Protein AF-A0A6P7XZT0-F1 (afdb_monomer)

Solvent-accessible surface area (backbone atoms only — not comparable to full-atom values): 12788 Å² total; per-residue (Å²): 122,66,64,63,53,51,53,50,51,52,49,50,62,53,56,67,67,67,73,79,67,84,73,97,60,54,73,67,56,51,51,51,53,49,53,61,72,67,40,82,61,49,43,79,45,71,43,96,72,64,102,44,76,45,78,41,53,32,68,62,51,51,52,51,51,51,57,58,70,63,36,65,90,82,47,80,93,70,98,62,80,58,65,69,74,48,62,85,69,59,83,69,86,86,79,86,86,87,76,60,16,67,90,38,86,42,28,71,56,52,39,47,51,65,68,69,51,58,78,73,36,77,46,81,48,73,52,68,83,46,54,32,79,37,54,38,69,68,26,44,49,47,45,38,76,57,67,49,83,54,65,86,70,56,42,72,26,26,29,40,39,39,54,35,46,36,92,62,81,73,67,88,88,50,67,40,67,52,76,35,67,48,41,81,91,74,30,83,41,100,78,30,32,56,82,81,87,79,71,82,82,78,82,80,133

Nearest PDB structures (foldseek):
  2yop-assembly1_A  TM=9.833E-01  e=1.096E-13  Mus musculus
  5lc2-assembly1_A  TM=9.051E-01  e=3.172E-08  Homo sapiens
  5lc2-assembly2_B  TM=9.235E-01  e=9.390E-08  Homo sapiens
  7ecq-assembly1_A  TM=8.919E-01  e=6.824E-08  Mus musculus
  5lc3-assembly2_B  TM=9.472E-01  e=2.446E-07  Mus musculus

Structure (mmCIF, N/CA/C/O backbone):
data_AF-A0A6P7XZT0-F1
#
_entry.id   AF-A0A6P7XZT0-F1
#
loop_
_atom_site.group_PDB
_atom_site.id
_atom_site.type_symbol
_atom_site.label_atom_id
_atom_site.label_alt_id
_atom_site.label_comp_id
_atom_site.label_asym_id
_atom_site.label_entity_id
_atom_site.label_seq_id
_atom_site.pdbx_PDB_ins_code
_atom_site.Cartn_x
_atom_site.Cartn_y
_atom_site.Cartn_z
_atom_site.occupancy
_atom_site.B_iso_or_equiv
_atom_site.auth_seq_id
_atom_site.auth_comp_id
_atom_site.auth_asym_id
_atom_site.auth_atom_id
_atom_site.pdbx_PDB_model_num
ATOM 1 N N . MET A 1 1 ? -24.679 -1.594 -17.857 1.00 52.19 1 MET A N 1
ATOM 2 C CA . MET A 1 1 ? -24.367 -0.348 -18.605 1.00 52.19 1 MET A CA 1
ATOM 3 C C . MET A 1 1 ? -23.316 0.567 -17.945 1.00 52.19 1 MET A C 1
ATOM 5 O O . MET A 1 1 ? -22.779 1.421 -18.636 1.00 52.19 1 MET A O 1
ATOM 9 N N . ALA A 1 2 ? -22.953 0.402 -16.662 1.00 51.44 2 ALA A N 1
ATOM 10 C CA . ALA A 1 2 ? -21.908 1.221 -16.016 1.00 51.44 2 ALA A CA 1
ATOM 11 C C . ALA A 1 2 ? -20.462 0.805 -16.370 1.00 51.44 2 ALA A C 1
ATOM 13 O O . ALA A 1 2 ? -19.597 1.661 -16.520 1.00 51.44 2 ALA A O 1
ATOM 14 N N . TYR A 1 3 ? -20.213 -0.496 -16.564 1.00 38.69 3 TYR A N 1
ATOM 15 C CA . TYR A 1 3 ? -18.888 -1.024 -16.918 1.00 38.69 3 TYR A CA 1
ATOM 16 C C . TYR A 1 3 ? -18.418 -0.546 -18.295 1.00 38.69 3 TYR A C 1
ATOM 18 O O . TYR A 1 3 ? -17.310 -0.044 -18.428 1.00 38.69 3 TYR A O 1
ATOM 26 N N . GLN A 1 4 ? -19.310 -0.580 -19.288 1.00 57.16 4 GLN A N 1
ATOM 27 C CA . GLN A 1 4 ? -19.042 -0.034 -20.618 1.00 57.16 4 GLN A CA 1
ATOM 28 C C . GLN A 1 4 ? -18.620 1.440 -20.547 1.00 57.16 4 GLN A C 1
ATOM 30 O O . GLN A 1 4 ? -17.679 1.830 -21.220 1.00 57.16 4 GLN A O 1
ATOM 35 N N . ARG A 1 5 ? -19.247 2.255 -19.685 1.00 62.94 5 ARG A N 1
ATOM 36 C CA . ARG A 1 5 ? -18.852 3.661 -19.495 1.00 62.94 5 ARG A CA 1
ATOM 37 C C . ARG A 1 5 ? -17.464 3.824 -18.876 1.00 62.94 5 ARG A C 1
ATOM 39 O O . ARG A 1 5 ? -16.759 4.743 -19.268 1.00 62.94 5 ARG A O 1
ATOM 46 N N . LEU A 1 6 ? -17.082 2.969 -17.927 1.00 58.53 6 LEU A N 1
ATOM 47 C CA . LEU A 1 6 ? -15.751 3.012 -17.309 1.00 58.53 6 LEU A CA 1
ATOM 48 C C . LEU A 1 6 ? -14.666 2.574 -18.294 1.00 58.53 6 LEU A C 1
ATOM 50 O O . LEU A 1 6 ? -13.677 3.277 -18.449 1.00 58.53 6 LEU A O 1
ATOM 54 N N . VAL A 1 7 ? -14.903 1.480 -19.020 1.00 60.91 7 VAL A N 1
ATOM 55 C CA . VAL A 1 7 ? -13.994 0.994 -20.065 1.00 60.91 7 VAL A CA 1
ATOM 56 C C . VAL A 1 7 ? -13.830 2.041 -21.164 1.00 60.91 7 VAL A C 1
ATOM 58 O O . VAL A 1 7 ? -12.710 2.340 -21.552 1.00 60.91 7 VAL A O 1
ATOM 61 N N . LEU A 1 8 ? -14.920 2.671 -21.612 1.00 70.06 8 LEU A N 1
ATOM 62 C CA . LEU A 1 8 ? -14.851 3.753 -22.597 1.00 70.06 8 LEU A CA 1
ATOM 63 C C . LEU A 1 8 ? -14.127 4.998 -22.059 1.00 70.06 8 LEU A C 1
ATOM 65 O O . LEU A 1 8 ? -13.412 5.644 -22.815 1.00 70.06 8 LEU A O 1
ATOM 69 N N . ALA A 1 9 ? -14.269 5.328 -20.772 1.00 72.62 9 ALA A N 1
ATOM 70 C CA . ALA A 1 9 ? -13.550 6.448 -20.160 1.00 72.62 9 ALA A CA 1
ATOM 71 C C . ALA A 1 9 ? -12.042 6.174 -20.019 1.00 72.62 9 ALA A C 1
ATOM 73 O O . ALA A 1 9 ? -11.238 7.086 -20.203 1.00 72.62 9 ALA A O 1
ATOM 74 N N . ASP A 1 10 ? -11.651 4.937 -19.714 1.00 59.06 10 ASP A N 1
ATOM 75 C CA . ASP A 1 10 ? -10.242 4.54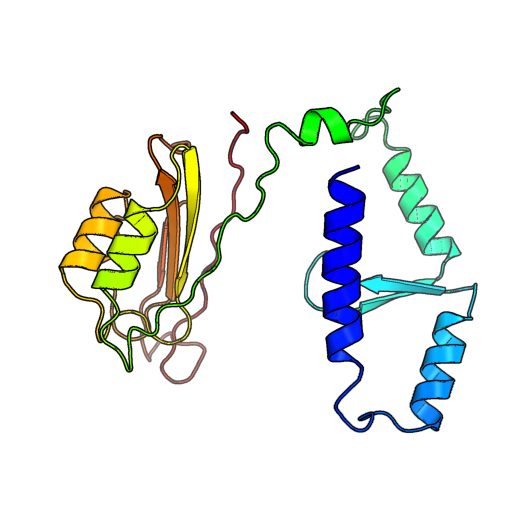3 -19.647 1.00 59.06 10 ASP A CA 1
ATOM 76 C C . ASP A 1 10 ? -9.619 4.420 -21.043 1.00 59.06 10 ASP A C 1
ATOM 78 O O . ASP A 1 10 ? -8.490 4.869 -21.230 1.00 59.06 10 ASP A O 1
ATOM 82 N N . ILE A 1 11 ? -10.365 3.916 -22.037 1.00 64.94 11 ILE A N 1
ATOM 83 C CA . ILE A 1 11 ? -9.964 3.938 -23.455 1.00 64.94 11 ILE A CA 1
ATOM 84 C C . ILE A 1 11 ? -9.748 5.383 -23.912 1.00 64.94 11 ILE A C 1
ATOM 86 O O . ILE A 1 11 ? -8.677 5.688 -24.424 1.00 64.94 11 ILE A O 1
ATOM 90 N N . ALA A 1 12 ? -10.682 6.295 -23.624 1.00 71.38 12 ALA A N 1
ATOM 91 C CA . ALA A 1 12 ? -10.539 7.707 -23.976 1.00 71.38 12 ALA A CA 1
ATOM 92 C C . ALA A 1 12 ? -9.291 8.347 -23.336 1.00 71.38 12 ALA A C 1
ATOM 94 O O . ALA A 1 12 ? -8.564 9.075 -23.999 1.00 71.38 12 ALA A O 1
ATOM 95 N N . LYS A 1 13 ? -8.970 8.023 -22.074 1.00 65.62 13 LYS A N 1
ATOM 96 C CA . LYS A 1 13 ? -7.732 8.479 -21.403 1.00 65.62 13 LYS A CA 1
ATOM 97 C C . LYS A 1 13 ? -6.451 7.842 -21.957 1.00 65.62 13 LYS A C 1
ATOM 99 O O . LYS A 1 13 ? -5.351 8.340 -21.709 1.00 65.62 13 LYS A O 1
ATOM 104 N N . ILE A 1 14 ? -6.546 6.684 -22.605 1.00 54.44 14 ILE A N 1
ATOM 105 C CA . ILE A 1 14 ? -5.421 6.049 -23.302 1.00 54.44 14 ILE A CA 1
ATOM 106 C C . ILE A 1 14 ? -5.227 6.716 -24.667 1.00 54.44 14 ILE A C 1
ATOM 108 O O . ILE A 1 14 ? -4.095 7.040 -25.008 1.00 54.44 14 ILE A O 1
ATOM 112 N N . GLU A 1 15 ? -6.312 6.992 -25.389 1.00 58.28 15 GLU A N 1
ATOM 113 C CA . GLU A 1 15 ? -6.293 7.672 -26.689 1.00 58.28 15 GLU A CA 1
ATOM 114 C C . GLU A 1 15 ? -5.776 9.118 -26.583 1.00 58.28 15 GLU A C 1
ATOM 116 O O . GLU A 1 15 ? -4.951 9.525 -27.398 1.00 58.28 15 GLU A O 1
ATOM 121 N N . ASP A 1 16 ? -6.143 9.851 -25.526 1.00 54.94 16 ASP A N 1
ATOM 122 C CA . ASP A 1 16 ? -5.690 11.233 -25.265 1.00 54.94 16 ASP A CA 1
ATOM 123 C C . ASP A 1 16 ? -4.181 11.320 -24.929 1.00 54.94 16 ASP A C 1
ATOM 125 O O . ASP A 1 16 ? -3.536 12.349 -25.111 1.00 54.94 16 ASP A O 1
ATOM 129 N N . ARG A 1 17 ? -3.567 10.207 -24.488 1.00 52.44 17 ARG A N 1
ATOM 130 C CA . ARG A 1 17 ? -2.106 10.097 -24.288 1.00 52.44 17 ARG A CA 1
ATOM 131 C C . ARG A 1 17 ? -1.336 9.817 -25.581 1.00 52.44 17 ARG A C 1
ATOM 133 O O . ARG A 1 17 ? -0.108 9.869 -25.569 1.00 52.44 17 ARG A O 1
ATOM 140 N N . CYS A 1 18 ? -2.022 9.500 -26.678 1.00 50.28 18 CYS A N 1
ATOM 141 C CA . CYS A 1 18 ? -1.390 9.141 -27.946 1.00 50.28 18 CYS A CA 1
ATOM 142 C C . CYS A 1 18 ? -1.241 10.314 -28.927 1.00 50.28 18 CYS A C 1
ATOM 144 O O . CYS A 1 18 ? -0.611 10.120 -29.967 1.00 50.28 18 CYS A O 1
ATOM 146 N N . THR A 1 19 ? -1.779 11.504 -28.635 1.00 49.03 19 THR A N 1
ATOM 147 C CA . THR A 1 19 ? -1.817 12.604 -29.617 1.00 49.03 19 THR A CA 1
ATOM 148 C C . THR A 1 19 ? -0.768 13.699 -29.461 1.00 49.03 19 THR A C 1
ATOM 150 O O . THR A 1 19 ? -0.608 14.452 -30.412 1.00 49.03 19 THR A O 1
ATOM 153 N N . ASP A 1 20 ? 0.021 13.752 -28.385 1.00 53.59 20 ASP A N 1
ATOM 154 C CA . ASP A 1 20 ? 1.066 14.780 -28.245 1.00 53.59 20 ASP A CA 1
ATOM 155 C C . ASP A 1 20 ? 2.435 14.185 -27.901 1.00 53.59 20 ASP A C 1
ATOM 157 O O . ASP A 1 20 ? 2.818 13.993 -26.749 1.00 53.59 20 ASP A O 1
ATOM 161 N N . GLY A 1 21 ? 3.195 13.896 -28.956 1.00 50.72 21 GLY A N 1
ATOM 162 C CA . GLY A 1 21 ? 4.595 13.496 -28.885 1.00 50.72 21 GLY A CA 1
ATOM 163 C C . GLY A 1 21 ? 4.996 12.751 -30.149 1.00 50.72 21 GLY A C 1
ATOM 164 O O . GLY A 1 21 ? 4.410 11.720 -30.476 1.00 50.72 21 GLY A O 1
ATOM 165 N N . GLY A 1 22 ? 5.987 13.264 -30.885 1.00 60.03 22 GLY A N 1
ATOM 166 C CA . GLY A 1 22 ? 6.551 12.557 -32.036 1.00 60.03 22 GLY A CA 1
ATOM 167 C C . GLY A 1 22 ? 6.858 11.104 -31.663 1.00 60.03 22 GLY A C 1
ATOM 168 O O . GLY A 1 22 ? 7.498 10.842 -30.647 1.00 60.03 22 GLY A O 1
ATOM 169 N N . SER A 1 23 ? 6.339 10.156 -32.447 1.00 59.78 23 SER A N 1
ATOM 170 C CA . SER A 1 23 ? 6.484 8.726 -32.169 1.00 59.78 23 SER A CA 1
ATOM 171 C C . SER A 1 23 ? 7.965 8.379 -32.003 1.00 59.78 23 SER A C 1
ATOM 173 O O . SER A 1 23 ? 8.742 8.537 -32.940 1.00 59.78 23 SER A O 1
ATOM 175 N N . ASN A 1 24 ? 8.355 7.866 -30.833 1.00 66.56 24 ASN A N 1
ATOM 176 C CA . ASN A 1 24 ? 9.729 7.424 -30.551 1.00 66.56 24 ASN A CA 1
ATOM 177 C C . ASN A 1 24 ? 10.081 6.090 -31.255 1.00 66.56 24 ASN A C 1
ATOM 179 O O . ASN A 1 24 ? 10.929 5.328 -30.801 1.00 66.56 24 ASN A O 1
ATOM 183 N N . ILE A 1 25 ? 9.354 5.756 -32.326 1.00 75.50 25 ILE A N 1
ATOM 184 C CA . ILE A 1 25 ? 9.416 4.483 -33.037 1.00 75.50 25 ILE A CA 1
ATOM 185 C C . ILE A 1 25 ? 9.580 4.791 -34.523 1.00 75.50 25 ILE A C 1
ATOM 187 O O . ILE A 1 25 ? 8.743 5.456 -35.136 1.00 75.50 25 ILE A O 1
ATOM 191 N N . SER A 1 26 ? 10.663 4.285 -35.107 1.00 84.62 26 SER A N 1
ATOM 192 C CA . SER A 1 26 ? 10.933 4.405 -36.540 1.00 84.62 26 SER A CA 1
ATOM 193 C C . SER A 1 26 ? 9.863 3.708 -37.389 1.00 84.62 26 SER A C 1
ATOM 195 O O . SER A 1 26 ? 9.176 2.784 -36.947 1.00 84.62 26 SER A O 1
ATOM 197 N N . ASN A 1 27 ? 9.768 4.091 -38.663 1.00 83.44 27 ASN A N 1
ATOM 198 C CA . ASN A 1 27 ? 8.842 3.463 -39.612 1.00 83.44 27 ASN A CA 1
ATOM 199 C C . ASN A 1 27 ? 9.067 1.945 -39.750 1.00 83.44 27 ASN A C 1
ATOM 201 O O . ASN A 1 27 ? 8.100 1.195 -39.855 1.00 83.44 27 ASN A O 1
ATOM 205 N N . ILE A 1 28 ? 10.323 1.487 -39.688 1.00 84.94 28 ILE A N 1
ATOM 206 C CA . ILE A 1 28 ? 10.677 0.060 -39.763 1.00 84.94 28 ILE A CA 1
ATOM 207 C C . ILE A 1 28 ? 10.156 -0.687 -38.534 1.00 84.94 28 ILE A C 1
ATOM 209 O O . ILE A 1 28 ? 9.537 -1.739 -38.659 1.00 84.94 28 ILE A O 1
ATOM 213 N N . GLN A 1 29 ? 10.358 -0.129 -37.339 1.00 82.19 29 GLN A N 1
ATOM 214 C CA . GLN A 1 29 ? 9.847 -0.732 -36.108 1.00 82.19 29 GLN A CA 1
ATOM 215 C C . GLN A 1 29 ? 8.316 -0.771 -36.103 1.00 82.19 29 GLN A C 1
ATOM 217 O O . GLN A 1 29 ? 7.739 -1.778 -35.708 1.00 82.19 29 GLN A O 1
ATOM 222 N N . ARG A 1 30 ? 7.649 0.278 -36.600 1.00 84.75 30 ARG A N 1
ATOM 223 C CA . ARG A 1 30 ? 6.186 0.301 -36.737 1.00 84.75 30 ARG A CA 1
ATOM 224 C C . ARG A 1 30 ? 5.686 -0.802 -37.670 1.00 84.75 30 ARG A C 1
ATOM 226 O O . ARG A 1 30 ? 4.726 -1.487 -37.336 1.00 84.75 30 ARG A O 1
ATOM 233 N N . GLN A 1 31 ? 6.352 -1.004 -38.806 1.00 88.81 31 GLN A N 1
ATOM 234 C CA . GLN A 1 31 ? 6.040 -2.105 -39.717 1.00 88.81 31 GLN A CA 1
ATOM 235 C C . GLN A 1 31 ? 6.280 -3.473 -39.070 1.00 88.81 31 GLN A C 1
ATOM 237 O O . GLN A 1 31 ? 5.441 -4.355 -39.209 1.00 88.81 31 GLN A O 1
ATOM 242 N N . GLY A 1 32 ? 7.374 -3.641 -38.322 1.00 89.50 32 GLY A N 1
ATOM 243 C CA . GLY A 1 32 ? 7.648 -4.875 -37.582 1.00 89.50 32 GLY A CA 1
ATOM 244 C C . GLY A 1 32 ? 6.583 -5.180 -36.525 1.00 89.50 32 GLY A C 1
ATOM 245 O O . GLY A 1 32 ? 6.112 -6.308 -36.436 1.00 89.50 32 GLY A O 1
ATOM 246 N N . ILE A 1 33 ? 6.140 -4.167 -35.772 1.00 89.12 33 ILE A N 1
ATOM 247 C CA . ILE A 1 33 ? 5.043 -4.304 -34.802 1.00 89.12 33 ILE A CA 1
ATOM 248 C C . ILE A 1 33 ? 3.747 -4.708 -35.508 1.00 89.12 33 ILE A C 1
ATOM 250 O O . ILE A 1 33 ? 3.062 -5.609 -35.034 1.00 89.12 33 ILE A O 1
ATOM 254 N N . GLN A 1 34 ? 3.432 -4.088 -36.648 1.00 88.19 34 GLN A N 1
ATOM 255 C CA . GLN A 1 34 ? 2.240 -4.434 -37.421 1.00 88.19 34 GLN A CA 1
ATOM 256 C C . GLN A 1 34 ? 2.291 -5.886 -37.917 1.00 88.19 34 GLN A C 1
ATOM 258 O O . GLN A 1 34 ? 1.333 -6.626 -37.739 1.00 88.19 34 GLN A O 1
ATOM 263 N N . GLN A 1 35 ? 3.432 -6.330 -38.451 1.00 92.44 35 GLN A N 1
ATOM 264 C CA . GLN A 1 35 ? 3.612 -7.717 -38.895 1.00 92.44 35 GLN A CA 1
ATOM 265 C C . GLN A 1 35 ? 3.446 -8.724 -37.752 1.00 92.44 35 GLN A C 1
ATOM 267 O O . GLN A 1 35 ? 2.828 -9.766 -37.945 1.00 92.44 35 GLN A O 1
ATOM 272 N N . LEU A 1 36 ? 3.967 -8.411 -36.562 1.00 92.12 36 LEU A N 1
ATOM 273 C CA . LEU A 1 36 ? 3.783 -9.244 -35.372 1.00 92.12 36 LEU A CA 1
ATOM 274 C C . LEU A 1 36 ? 2.323 -9.267 -34.902 1.00 92.12 36 LEU A C 1
ATOM 276 O O . LEU A 1 36 ? 1.843 -10.311 -34.474 1.00 92.12 36 LEU A O 1
ATOM 280 N N . ALA A 1 37 ? 1.620 -8.136 -34.984 1.00 88.25 37 ALA A N 1
ATOM 281 C CA . ALA A 1 37 ? 0.203 -8.053 -34.638 1.00 88.25 37 ALA A CA 1
ATOM 282 C C . ALA A 1 37 ? -0.683 -8.848 -35.613 1.00 88.25 37 ALA A C 1
ATOM 284 O O . ALA A 1 37 ? -1.684 -9.432 -35.197 1.00 88.25 37 ALA A O 1
ATOM 285 N N . ASP A 1 38 ? -0.296 -8.900 -36.889 1.00 92.38 38 ASP A N 1
ATOM 286 C CA . ASP A 1 38 ? -1.040 -9.596 -37.940 1.00 92.38 38 ASP A CA 1
ATOM 287 C C . ASP A 1 38 ? -0.724 -11.108 -38.012 1.00 92.38 38 ASP A C 1
ATOM 289 O O . ASP A 1 38 ? -1.501 -11.869 -38.601 1.00 92.38 38 ASP A O 1
ATOM 293 N N . ASP A 1 39 ? 0.378 -11.577 -37.404 1.00 95.69 39 ASP A N 1
ATOM 294 C CA . ASP A 1 39 ? 0.778 -12.991 -37.425 1.00 95.69 39 ASP A CA 1
ATOM 295 C C . ASP A 1 39 ? -0.174 -13.869 -36.590 1.00 95.69 39 ASP A C 1
ATOM 297 O O . ASP A 1 39 ? -0.179 -13.885 -35.358 1.00 95.69 39 ASP A O 1
ATOM 301 N N . GLN A 1 40 ? -0.974 -14.673 -37.295 1.00 93.44 40 GLN A N 1
ATOM 302 C CA . GLN A 1 40 ? -1.968 -15.569 -36.704 1.00 93.44 40 GLN A CA 1
ATOM 303 C C . GLN A 1 40 ? -1.375 -16.805 -36.011 1.00 93.44 40 GLN A C 1
ATOM 305 O O . GLN A 1 40 ? -2.125 -17.569 -35.410 1.00 93.44 40 GLN A O 1
ATOM 310 N N . ARG A 1 41 ? -0.061 -17.039 -36.084 1.00 95.62 41 ARG A N 1
ATOM 311 C CA . ARG A 1 41 ? 0.596 -18.189 -35.436 1.00 95.62 41 ARG A CA 1
ATOM 312 C C . ARG A 1 41 ? 1.054 -17.882 -34.023 1.00 95.62 41 ARG A C 1
ATOM 314 O O . ARG A 1 41 ? 1.406 -18.800 -33.291 1.00 95.62 41 ARG A O 1
ATOM 321 N N . ILE A 1 42 ? 1.061 -16.609 -33.638 1.00 95.06 42 ILE A N 1
ATOM 322 C CA . ILE A 1 42 ? 1.509 -16.182 -32.319 1.00 95.06 42 ILE A CA 1
ATOM 323 C C . ILE A 1 42 ? 0.375 -15.545 -31.517 1.00 95.06 42 ILE A C 1
ATOM 325 O O . ILE A 1 42 ? -0.660 -15.118 -32.042 1.00 95.06 42 ILE A O 1
ATOM 329 N N . ILE A 1 43 ? 0.576 -15.532 -30.205 1.00 90.44 43 ILE A N 1
ATOM 330 C CA . ILE A 1 43 ? -0.198 -14.788 -29.220 1.00 90.44 43 ILE A CA 1
ATOM 331 C C . ILE A 1 43 ? 0.783 -13.886 -28.480 1.00 90.44 43 ILE A C 1
ATOM 333 O O . ILE A 1 43 ? 1.794 -14.356 -27.957 1.00 90.44 43 ILE A O 1
ATOM 337 N N . ILE A 1 44 ? 0.480 -12.590 -28.450 1.00 90.12 44 ILE A N 1
ATOM 338 C CA . ILE A 1 44 ? 1.246 -11.581 -27.721 1.00 90.12 44 ILE A CA 1
ATOM 339 C C . ILE A 1 44 ? 0.353 -11.075 -26.596 1.00 90.12 44 ILE A C 1
ATOM 341 O O . ILE A 1 44 ? -0.685 -10.467 -26.853 1.00 90.12 44 ILE A O 1
ATOM 345 N N . GLN A 1 45 ? 0.728 -11.362 -25.354 1.00 86.56 45 GLN A N 1
ATOM 346 C CA . GLN A 1 45 ? -0.035 -10.971 -24.170 1.00 86.56 45 GLN A CA 1
ATOM 347 C C . GLN A 1 45 ? 0.893 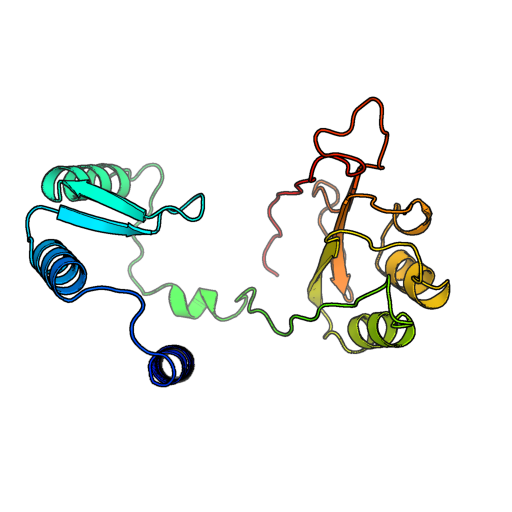-10.421 -23.097 1.00 86.56 45 GLN A C 1
ATOM 349 O O . GLN A 1 45 ? 2.079 -10.754 -23.037 1.00 86.56 45 GLN A O 1
ATOM 354 N N . ARG A 1 46 ? 0.347 -9.576 -22.222 1.00 84.81 46 ARG A N 1
ATOM 355 C CA . ARG A 1 46 ? 1.057 -9.213 -20.993 1.00 84.81 46 ARG A CA 1
ATOM 356 C C . ARG A 1 46 ? 1.153 -10.443 -20.094 1.00 84.81 46 ARG A C 1
ATOM 358 O O . ARG A 1 46 ? 0.184 -11.190 -19.978 1.00 84.81 46 ARG A O 1
ATOM 365 N N . ALA A 1 47 ? 2.313 -10.640 -19.479 1.00 80.44 47 ALA A N 1
ATOM 366 C CA . ALA A 1 47 ? 2.478 -11.650 -18.447 1.00 80.44 47 ALA A CA 1
ATOM 367 C C . ALA A 1 47 ? 1.559 -11.334 -17.256 1.00 80.44 47 ALA A C 1
ATOM 369 O O . ALA A 1 47 ? 1.306 -10.169 -16.943 1.00 80.44 47 ALA A O 1
ATOM 370 N N . ASP A 1 48 ? 1.069 -12.377 -16.590 1.00 69.19 48 ASP A N 1
ATOM 371 C CA . ASP A 1 48 ? 0.291 -12.266 -15.353 1.00 69.19 48 ASP A CA 1
ATOM 372 C C . ASP A 1 48 ? 1.161 -11.810 -14.169 1.00 69.19 48 ASP A C 1
ATOM 374 O O . ASP A 1 48 ? 0.666 -11.166 -13.243 1.00 69.19 48 ASP A O 1
ATOM 378 N N . LYS A 1 49 ? 2.465 -12.119 -14.212 1.00 67.75 49 LYS A N 1
ATOM 379 C CA . LYS A 1 49 ? 3.464 -11.735 -13.208 1.00 67.75 49 LYS A CA 1
ATOM 380 C C . LYS A 1 49 ? 4.655 -11.032 -13.858 1.00 67.75 49 LYS A C 1
ATOM 382 O O . LYS A 1 49 ? 5.290 -11.568 -14.762 1.00 67.75 49 LYS A O 1
ATOM 387 N N . GLY A 1 50 ? 4.985 -9.852 -13.332 1.00 54.44 50 GLY A N 1
ATOM 388 C CA . GLY A 1 50 ? 6.054 -8.992 -13.841 1.00 54.44 50 GLY A CA 1
ATOM 389 C C . GLY A 1 50 ? 5.611 -8.159 -15.045 1.00 54.44 50 GLY A C 1
ATOM 390 O O . GLY A 1 50 ? 4.750 -8.565 -15.819 1.00 54.44 50 GLY A O 1
ATOM 391 N N . GLU A 1 51 ? 6.198 -6.975 -15.216 1.00 70.19 51 GLU A N 1
ATOM 392 C CA . GLU A 1 51 ? 5.892 -6.041 -16.315 1.00 70.19 51 GLU A CA 1
ATOM 393 C C . GLU A 1 51 ? 6.441 -6.517 -17.678 1.00 70.19 51 GLU A C 1
ATOM 395 O O . GLU A 1 51 ? 7.041 -5.764 -18.438 1.00 70.19 51 GLU A O 1
ATOM 400 N N . SER A 1 52 ? 6.283 -7.801 -17.992 1.00 81.62 52 SER A N 1
ATOM 401 C CA . SER A 1 52 ? 6.804 -8.430 -19.204 1.00 81.62 52 SER A CA 1
ATOM 402 C C . SER A 1 52 ? 5.701 -8.677 -20.232 1.00 81.62 52 SER A C 1
ATOM 404 O O . SER A 1 52 ? 4.529 -8.854 -19.902 1.00 81.62 52 SER A O 1
ATOM 406 N N . THR A 1 53 ? 6.088 -8.706 -21.507 1.00 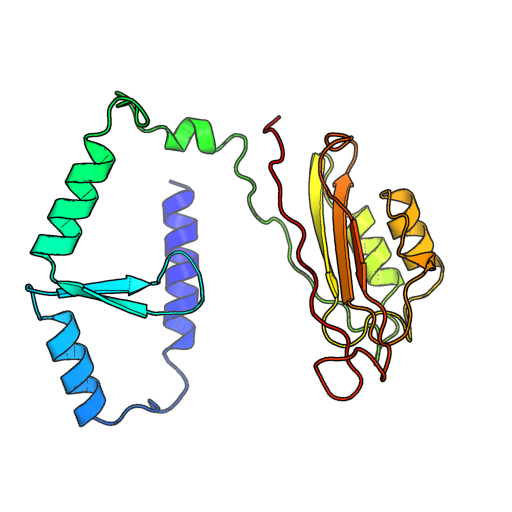85.88 53 THR A N 1
ATOM 407 C CA . THR A 1 53 ? 5.229 -9.146 -22.616 1.00 85.88 53 THR A CA 1
ATOM 408 C C . THR A 1 53 ? 5.720 -10.505 -23.092 1.00 85.88 53 THR A C 1
ATOM 410 O O . THR A 1 53 ? 6.913 -10.674 -23.336 1.00 85.88 53 THR A O 1
ATOM 413 N N . VAL A 1 54 ? 4.812 -11.470 -23.220 1.00 85.88 54 VAL A N 1
ATOM 414 C CA . VAL A 1 54 ? 5.123 -12.830 -23.665 1.00 85.88 54 VAL A CA 1
ATOM 415 C C . VAL A 1 54 ? 4.653 -13.000 -25.103 1.00 85.88 54 VAL A C 1
ATOM 417 O O . VAL A 1 54 ? 3.529 -12.628 -25.441 1.00 85.88 54 VAL A O 1
ATOM 420 N N . VAL A 1 55 ? 5.514 -13.580 -25.938 1.00 91.38 55 VAL A N 1
ATOM 421 C CA . VAL A 1 55 ? 5.182 -14.018 -27.298 1.00 91.38 55 VAL A CA 1
ATOM 422 C C . VAL A 1 55 ? 5.194 -15.539 -27.307 1.00 91.38 55 VAL A C 1
ATOM 424 O O . VAL A 1 55 ? 6.218 -16.153 -27.010 1.00 91.38 55 VAL A O 1
ATOM 427 N N . MET A 1 56 ? 4.055 -16.149 -27.615 1.00 88.69 56 MET A N 1
ATOM 428 C CA . MET A 1 56 ? 3.884 -17.602 -27.593 1.00 88.69 56 MET A CA 1
ATOM 429 C C . MET A 1 56 ? 3.349 -18.109 -28.921 1.00 88.69 56 MET A C 1
ATOM 431 O O . MET A 1 56 ? 2.593 -17.415 -29.594 1.00 88.69 56 MET A O 1
ATOM 435 N N . ASP A 1 57 ? 3.702 -19.345 -29.261 1.00 95.69 57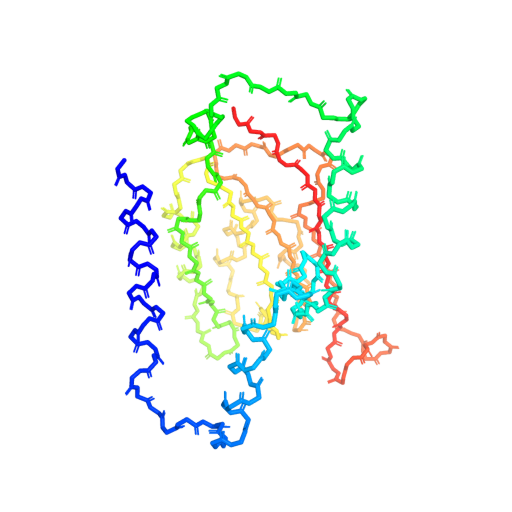 ASP A N 1
ATOM 436 C CA . ASP A 1 57 ? 3.015 -20.096 -30.307 1.00 95.69 57 ASP A CA 1
ATOM 437 C C . ASP A 1 57 ? 1.539 -20.281 -29.927 1.00 95.69 57 ASP A C 1
ATOM 439 O O . ASP A 1 57 ? 1.216 -20.652 -28.792 1.00 95.69 57 ASP A O 1
ATOM 443 N N . ARG A 1 58 ? 0.648 -19.978 -30.869 1.00 94.19 58 ARG A N 1
ATOM 444 C CA . ARG A 1 58 ? -0.794 -19.950 -30.636 1.00 94.19 58 ARG A CA 1
ATOM 445 C C . ARG A 1 58 ? -1.339 -21.332 -30.322 1.00 94.19 58 ARG A C 1
ATOM 447 O O . ARG A 1 58 ? -2.138 -21.452 -29.398 1.00 94.19 58 ARG A O 1
ATOM 454 N N . ASP A 1 59 ? -0.905 -22.359 -31.040 1.00 95.12 59 ASP A N 1
ATOM 455 C CA . ASP A 1 59 ? -1.434 -23.709 -30.857 1.00 95.12 59 ASP A CA 1
ATOM 456 C C . ASP A 1 59 ? -1.034 -24.256 -29.487 1.00 95.12 59 ASP A C 1
ATOM 458 O O . ASP A 1 59 ? -1.877 -24.784 -28.760 1.00 95.12 59 ASP A O 1
ATOM 462 N N . LYS A 1 60 ? 0.217 -24.026 -29.069 1.00 92.81 60 LYS A N 1
ATOM 463 C CA . LYS A 1 60 ? 0.672 -24.361 -27.710 1.00 92.81 60 LYS A CA 1
ATOM 464 C C . LYS A 1 60 ? -0.084 -23.589 -26.634 1.00 92.81 60 LYS A C 1
ATOM 466 O O . LYS A 1 60 ? -0.483 -24.183 -25.636 1.00 92.81 60 LYS A O 1
ATOM 471 N N . TYR A 1 61 ? -0.285 -22.284 -26.828 1.00 90.75 61 TYR A N 1
ATOM 472 C CA . TYR A 1 61 ? -1.042 -21.454 -25.889 1.00 90.75 61 TYR A CA 1
ATOM 473 C C . TYR A 1 61 ? -2.473 -21.976 -25.716 1.00 90.75 61 TYR A C 1
ATOM 475 O O . TYR A 1 61 ? -2.934 -22.172 -24.593 1.00 90.75 61 TYR A O 1
ATOM 483 N N . MET A 1 62 ? -3.159 -22.259 -26.826 1.00 91.75 62 MET A N 1
ATOM 484 C CA . MET A 1 62 ? -4.525 -22.779 -26.806 1.00 91.75 62 MET A CA 1
ATOM 485 C C . MET A 1 62 ? -4.590 -24.173 -26.178 1.00 91.75 62 MET A C 1
ATOM 487 O O . MET A 1 62 ? -5.477 -24.431 -25.367 1.00 91.75 62 MET A O 1
ATOM 491 N N . GLN A 1 63 ? -3.649 -25.063 -26.507 1.00 91.69 63 GLN A N 1
ATOM 492 C CA . GLN A 1 63 ? -3.587 -26.403 -25.925 1.00 91.69 63 GLN A CA 1
ATOM 493 C C . GLN A 1 63 ? -3.428 -26.351 -24.401 1.00 91.69 63 GLN A C 1
ATOM 495 O O . GLN A 1 63 ? -4.141 -27.057 -23.688 1.00 91.69 63 GLN A O 1
ATOM 500 N N . GLU A 1 64 ? -2.535 -25.498 -23.902 1.00 88.25 64 GLU A N 1
ATOM 501 C CA . GLU A 1 64 ? -2.330 -25.315 -22.466 1.00 88.25 64 GLU A CA 1
ATOM 502 C C . GLU A 1 64 ? -3.571 -24.709 -21.795 1.00 88.25 64 GLU A C 1
ATOM 504 O O . GLU A 1 64 ? -4.031 -25.211 -20.770 1.00 88.25 64 GLU A O 1
ATOM 509 N N . ALA A 1 65 ? -4.183 -23.693 -22.409 1.00 86.12 65 ALA A N 1
ATOM 510 C CA . ALA A 1 65 ? -5.413 -23.093 -21.899 1.00 86.12 65 ALA A CA 1
ATOM 511 C C . ALA A 1 65 ? -6.544 -24.129 -21.772 1.00 86.12 65 ALA A C 1
ATOM 513 O O . ALA A 1 65 ? -7.189 -24.220 -20.726 1.00 86.12 65 ALA A O 1
ATOM 514 N N . TYR A 1 66 ? -6.763 -24.959 -22.798 1.00 87.75 66 TYR A N 1
ATOM 515 C CA . TYR A 1 66 ? -7.762 -26.029 -22.740 1.00 87.75 66 TYR A CA 1
ATOM 516 C C . TYR A 1 66 ? -7.405 -27.117 -21.725 1.00 87.75 66 TYR A C 1
ATOM 518 O O . TYR A 1 66 ? -8.297 -27.606 -21.033 1.00 87.75 66 TYR A O 1
ATOM 526 N N . SER A 1 67 ? -6.122 -27.471 -21.602 1.00 87.88 67 SER A N 1
ATOM 527 C CA . SER A 1 67 ? -5.636 -28.409 -20.585 1.00 87.88 67 SER A CA 1
ATOM 528 C C . SER A 1 67 ? -6.012 -27.940 -19.182 1.00 87.88 67 SER A C 1
ATOM 530 O O . SER A 1 67 ? -6.538 -28.725 -18.397 1.00 87.88 67 SER A O 1
ATOM 532 N N . GLN A 1 68 ? -5.822 -26.651 -18.882 1.00 83.56 68 GLN A N 1
ATOM 533 C CA . GLN A 1 68 ? -6.176 -26.067 -17.588 1.00 83.56 68 GLN A CA 1
ATOM 534 C C . GLN A 1 68 ? -7.690 -25.984 -17.385 1.00 83.56 68 GLN A C 1
ATOM 536 O O . GLN A 1 68 ? -8.195 -26.460 -16.370 1.00 83.56 68 GLN A O 1
ATOM 541 N N . LEU A 1 69 ? -8.434 -25.442 -18.355 1.00 80.62 69 LEU A N 1
ATOM 542 C CA . LEU A 1 69 ? -9.893 -25.299 -18.260 1.00 80.62 69 LEU A CA 1
ATOM 543 C C . LEU A 1 69 ? -10.624 -26.649 -18.181 1.00 80.62 69 LEU A C 1
ATOM 545 O O . LEU A 1 69 ? -11.715 -26.727 -17.620 1.00 80.62 69 LEU A O 1
ATOM 549 N N . GLY A 1 70 ? -10.021 -27.717 -18.707 1.00 83.25 70 GLY A N 1
ATOM 550 C CA . GLY A 1 70 ? -10.529 -29.084 -18.606 1.00 83.25 70 GLY A CA 1
ATOM 551 C C . GLY A 1 70 ? -10.351 -29.730 -17.228 1.00 83.25 70 GLY A C 1
ATOM 552 O O . GLY A 1 70 ? -10.907 -30.805 -16.991 1.00 83.25 70 GLY A O 1
ATOM 553 N N . GLN A 1 71 ? -9.608 -29.114 -16.298 1.00 84.56 71 GLN A N 1
ATOM 554 C CA . GLN A 1 71 ? -9.370 -29.679 -14.966 1.00 84.56 71 GLN A CA 1
ATOM 555 C C . GLN A 1 71 ? -10.581 -29.475 -14.053 1.00 84.56 71 GLN A C 1
ATOM 557 O O . GLN A 1 71 ? -10.596 -28.611 -13.176 1.00 84.56 71 GLN A O 1
ATOM 562 N N . VAL A 1 72 ? -11.588 -30.333 -14.215 1.00 82.31 72 VAL A N 1
ATOM 563 C CA . VAL A 1 72 ? -12.840 -30.319 -13.433 1.00 82.31 72 VAL A CA 1
ATOM 564 C C . VAL A 1 72 ? -12.647 -30.531 -11.926 1.00 82.31 72 VAL A C 1
ATOM 566 O O . VAL A 1 72 ? -13.560 -30.278 -11.146 1.00 82.31 72 VAL A O 1
ATOM 569 N N . GLN A 1 73 ? -11.462 -30.980 -11.498 1.00 85.56 73 GLN A N 1
ATOM 570 C CA . GLN A 1 73 ? -11.106 -31.058 -10.079 1.00 85.56 73 GLN A CA 1
ATOM 571 C C . GLN A 1 73 ? -10.810 -29.683 -9.455 1.00 85.56 73 GLN A C 1
ATOM 573 O O . GLN A 1 73 ? -10.921 -29.535 -8.242 1.00 85.56 73 GLN A O 1
ATOM 578 N N . TYR A 1 74 ? -10.446 -28.687 -10.270 1.00 77.25 74 TYR A N 1
ATOM 579 C CA . TYR A 1 74 ? -10.128 -27.326 -9.821 1.00 77.25 74 TYR A CA 1
ATOM 580 C C . TYR A 1 74 ? -11.135 -26.289 -10.317 1.00 77.25 74 TYR A C 1
ATOM 582 O O . TYR A 1 74 ? -11.435 -25.334 -9.602 1.00 77.25 74 TYR A O 1
ATOM 590 N N . TYR A 1 75 ? -11.681 -26.476 -11.520 1.00 76.38 75 TYR A N 1
ATOM 591 C CA . TYR A 1 75 ? -12.611 -25.541 -12.142 1.00 76.38 75 TYR A CA 1
ATOM 592 C C . TYR A 1 75 ? -14.023 -26.120 -12.186 1.00 76.38 75 TYR A C 1
ATOM 594 O O . TYR A 1 75 ? -14.242 -27.254 -12.608 1.00 76.38 75 TYR A O 1
ATOM 602 N N . LYS A 1 76 ? -15.006 -25.312 -11.780 1.00 78.94 76 LYS A N 1
ATOM 603 C CA . LYS A 1 76 ? -16.430 -25.642 -11.875 1.00 78.94 76 LYS A CA 1
ATOM 604 C C . LYS A 1 76 ? -17.080 -24.755 -12.929 1.00 78.94 76 LYS A C 1
ATOM 606 O O . LYS A 1 76 ? -17.077 -23.534 -12.782 1.00 78.94 76 LYS A O 1
ATOM 611 N N . LEU A 1 77 ? -17.669 -25.369 -13.955 1.00 79.19 77 LEU A N 1
ATOM 612 C CA . LEU A 1 77 ? -18.469 -24.639 -14.934 1.00 79.19 77 LEU A CA 1
ATOM 613 C C . LEU A 1 77 ? -19.710 -24.054 -14.247 1.00 79.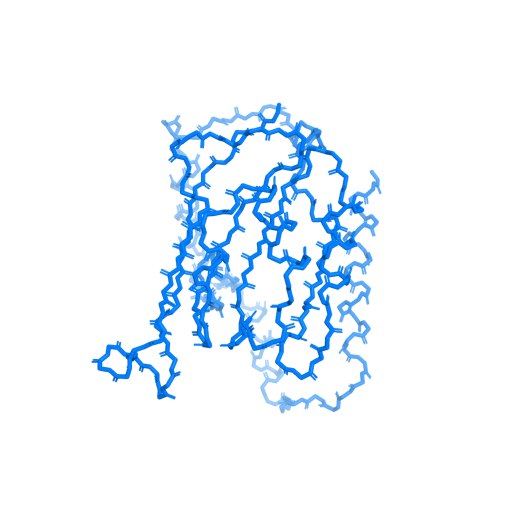19 77 LEU A C 1
ATOM 615 O O . LEU A 1 77 ? -20.397 -24.738 -13.486 1.00 79.19 77 LEU A O 1
ATOM 619 N N . ILE A 1 78 ? -19.973 -22.784 -14.519 1.00 80.44 78 ILE A N 1
ATOM 620 C CA . ILE A 1 78 ? -21.139 -22.045 -14.037 1.00 80.44 78 ILE A CA 1
ATOM 621 C C . ILE A 1 78 ? -22.038 -21.708 -15.228 1.00 80.44 78 ILE A C 1
ATOM 623 O O . ILE A 1 78 ? -21.552 -21.449 -16.325 1.00 80.44 78 ILE A O 1
ATOM 627 N N . ASP A 1 79 ? -23.350 -21.757 -15.014 1.00 87.50 79 ASP A N 1
ATOM 628 C CA . ASP A 1 79 ? -24.402 -21.628 -16.036 1.00 87.50 79 ASP A CA 1
ATOM 629 C C . ASP A 1 79 ? -24.884 -20.184 -16.251 1.00 87.50 79 ASP A C 1
ATOM 631 O O . ASP A 1 79 ? -25.765 -19.924 -17.068 1.00 87.50 79 ASP A O 1
ATOM 635 N N . HIS A 1 80 ? -24.299 -19.234 -15.528 1.00 79.25 80 HIS A N 1
ATOM 636 C CA . HIS A 1 80 ? -24.599 -17.814 -15.627 1.00 79.25 80 HIS A CA 1
ATOM 637 C C . HIS A 1 80 ? -23.331 -16.987 -15.421 1.00 79.25 80 HIS A C 1
ATOM 639 O O . HIS A 1 80 ? -22.384 -17.417 -14.761 1.00 79.25 80 HIS A O 1
ATOM 645 N N . ASP A 1 81 ? -23.331 -15.778 -15.977 1.00 74.88 81 ASP A N 1
ATOM 646 C CA . ASP A 1 81 ? -22.243 -14.822 -15.809 1.00 74.88 81 ASP A CA 1
ATOM 647 C C . ASP A 1 81 ? -22.109 -14.422 -14.320 1.00 74.88 81 ASP A C 1
ATOM 649 O O . ASP A 1 81 ? -23.024 -13.800 -13.761 1.00 74.88 81 ASP A O 1
ATOM 653 N N . PRO A 1 82 ? -20.987 -14.748 -13.646 1.00 71.06 82 PRO A N 1
ATOM 654 C CA . PRO A 1 82 ? -20.802 -14.428 -12.236 1.00 71.06 82 PRO A CA 1
ATOM 655 C C . PRO A 1 82 ? -20.526 -12.938 -12.018 1.00 71.06 82 PRO A C 1
ATOM 657 O O . PRO A 1 82 ? -20.536 -12.489 -10.870 1.00 71.06 82 PRO A O 1
ATOM 660 N N . THR A 1 83 ? -20.287 -12.160 -13.082 1.00 64.44 83 THR A N 1
ATOM 661 C CA . THR A 1 83 ? -19.896 -10.746 -13.011 1.00 64.44 83 THR A CA 1
ATOM 662 C C . THR A 1 83 ? -20.869 -9.934 -12.163 1.00 64.44 83 THR A C 1
ATOM 664 O O . THR A 1 83 ? -20.435 -9.092 -11.383 1.00 64.44 83 THR A O 1
ATOM 667 N N . MET A 1 84 ? -22.170 -10.230 -12.222 1.00 60.56 84 MET A N 1
ATOM 668 C CA . MET A 1 84 ? -23.181 -9.549 -11.403 1.00 60.56 84 MET A CA 1
ATOM 669 C C . MET A 1 84 ? -23.013 -9.819 -9.896 1.00 60.56 84 MET A C 1
ATOM 671 O O . MET A 1 84 ? -23.139 -8.893 -9.105 1.00 60.56 84 MET A O 1
ATOM 675 N N . ARG A 1 85 ? -22.641 -11.040 -9.478 1.00 56.44 85 ARG A N 1
ATOM 676 C CA . ARG A 1 85 ? -22.328 -11.351 -8.063 1.00 56.44 85 ARG A CA 1
ATOM 677 C C . ARG A 1 85 ? -20.997 -10.756 -7.606 1.00 56.44 85 ARG A C 1
ATOM 679 O O . ARG A 1 85 ? -20.794 -10.558 -6.414 1.00 56.44 85 ARG A O 1
ATOM 686 N N . LEU A 1 86 ? -20.083 -10.482 -8.535 1.00 53.53 86 LEU A N 1
ATOM 687 C CA . LEU A 1 86 ? -18.804 -9.833 -8.238 1.00 53.53 86 LEU A CA 1
ATOM 688 C C . LEU A 1 86 ? -18.942 -8.308 -8.070 1.00 53.53 86 LEU A C 1
ATOM 690 O O . LEU A 1 86 ? -18.024 -7.688 -7.531 1.00 53.53 86 LEU A O 1
ATOM 694 N N . GLN A 1 87 ? -20.073 -7.715 -8.480 1.00 53.75 87 GLN A N 1
ATOM 695 C CA . GLN A 1 87 ? -20.330 -6.271 -8.388 1.00 53.75 87 GLN A CA 1
ATOM 696 C C . GLN A 1 87 ? -20.666 -5.771 -6.968 1.00 53.75 87 GLN A C 1
ATOM 698 O O . GLN A 1 87 ? -20.384 -4.615 -6.665 1.00 53.75 87 GLN A O 1
ATOM 703 N N . ASP A 1 88 ? -21.151 -6.633 -6.071 1.00 51.34 88 ASP A N 1
ATOM 704 C CA . ASP A 1 88 ? -21.514 -6.249 -4.692 1.00 51.34 88 ASP A CA 1
ATOM 705 C C . ASP A 1 88 ? -20.340 -6.323 -3.686 1.00 51.34 88 ASP A C 1
ATOM 707 O O . ASP A 1 88 ? -20.511 -6.113 -2.489 1.00 51.34 88 ASP A O 1
ATOM 711 N N . GLY A 1 89 ? -19.112 -6.565 -4.165 1.00 56.72 89 GLY A N 1
ATOM 712 C CA . GLY A 1 89 ? -17.898 -6.670 -3.341 1.00 56.72 89 GLY A CA 1
ATOM 713 C C . GLY A 1 89 ? -16.622 -6.354 -4.122 1.00 56.72 89 GLY A C 1
ATOM 714 O O . GLY A 1 89 ? -15.617 -7.051 -3.987 1.00 56.72 89 GLY A O 1
ATOM 715 N N . THR A 1 90 ? -16.678 -5.348 -5.001 1.00 60.88 90 THR A N 1
ATOM 716 C CA . THR A 1 90 ? -15.761 -5.185 -6.147 1.00 60.88 90 THR A CA 1
ATOM 717 C C . THR A 1 90 ? -14.289 -4.955 -5.827 1.00 60.88 90 THR A C 1
ATOM 719 O O . THR A 1 90 ? -13.499 -4.911 -6.764 1.00 60.88 90 THR A O 1
ATOM 722 N N . GLY A 1 91 ? -13.902 -4.721 -4.565 1.00 72.19 91 GLY A N 1
ATOM 723 C CA . GLY A 1 91 ? -12.538 -4.270 -4.245 1.00 72.19 91 GLY A CA 1
ATOM 724 C C . GLY A 1 91 ? -12.123 -3.047 -5.078 1.00 72.19 91 GLY A C 1
ATOM 725 O O . GLY A 1 91 ? -10.950 -2.867 -5.391 1.00 72.19 91 GLY A O 1
ATOM 726 N N . LYS A 1 92 ? -13.107 -2.249 -5.523 1.00 82.62 92 LYS A N 1
ATOM 727 C CA . LYS A 1 92 ? -12.903 -1.169 -6.485 1.00 82.62 92 LYS A CA 1
ATOM 728 C C . LYS A 1 92 ? -12.084 -0.085 -5.805 1.00 82.62 92 LYS A C 1
ATOM 730 O O . LYS A 1 92 ? -12.457 0.383 -4.733 1.00 82.62 92 LYS A O 1
ATOM 735 N N . VAL A 1 93 ? -11.017 0.348 -6.465 1.00 85.62 93 VAL A N 1
ATOM 736 C CA . VAL A 1 93 ? -10.211 1.474 -5.996 1.00 85.62 93 VAL A CA 1
ATOM 737 C C . VAL A 1 93 ? -11.080 2.734 -5.967 1.00 85.62 93 VAL A C 1
ATOM 739 O O . VAL A 1 93 ? -11.662 3.125 -6.980 1.00 85.62 93 VAL A O 1
ATOM 742 N N . ILE A 1 94 ? -11.189 3.344 -4.785 1.00 88.56 94 ILE A N 1
ATOM 743 C CA . ILE A 1 94 ? -11.962 4.575 -4.561 1.00 88.56 94 ILE A CA 1
ATOM 744 C C . ILE A 1 94 ? -11.058 5.799 -4.731 1.00 88.56 94 ILE A C 1
ATOM 746 O O . ILE A 1 94 ? -11.480 6.804 -5.299 1.00 88.56 94 ILE A O 1
ATOM 750 N N . GLN A 1 95 ? -9.810 5.712 -4.262 1.00 89.88 95 GLN A N 1
ATOM 751 C CA . GLN A 1 95 ? -8.857 6.814 -4.285 1.00 89.88 95 GLN A CA 1
ATOM 752 C C . GLN A 1 95 ? -7.413 6.297 -4.247 1.00 89.88 95 GLN A C 1
ATOM 754 O O . GLN A 1 95 ? -7.129 5.262 -3.647 1.00 89.88 95 GLN A O 1
ATOM 759 N N . THR A 1 96 ? -6.498 7.053 -4.850 1.00 93.94 96 THR A N 1
ATOM 760 C CA . THR A 1 96 ? -5.046 6.854 -4.755 1.00 93.94 96 THR A CA 1
ATOM 761 C C . THR A 1 96 ? -4.396 8.215 -4.547 1.00 93.94 96 THR A C 1
ATOM 763 O O . THR A 1 96 ? -4.790 9.188 -5.193 1.00 93.94 96 THR A O 1
ATOM 766 N N . LYS A 1 97 ? -3.436 8.310 -3.626 1.00 93.31 97 LYS A N 1
ATOM 767 C CA . LYS A 1 97 ? -2.710 9.551 -3.344 1.00 93.31 97 LYS A CA 1
ATOM 768 C C . LYS A 1 97 ? -1.299 9.234 -2.851 1.00 93.31 97 LYS A C 1
ATOM 770 O O . LYS A 1 97 ? -1.119 8.276 -2.107 1.00 93.31 97 LYS A O 1
ATOM 775 N N . CYS A 1 98 ? -0.334 10.058 -3.252 1.00 95.62 98 CYS A N 1
ATOM 776 C CA . CYS A 1 98 ? 1.035 10.033 -2.742 1.00 95.62 98 CYS A CA 1
ATOM 777 C C . CYS A 1 98 ? 1.275 11.275 -1.880 1.00 95.62 98 CYS A C 1
ATOM 779 O O . CYS A 1 98 ? 0.786 12.360 -2.206 1.00 95.62 98 CYS A O 1
ATOM 781 N N . PHE A 1 99 ? 2.033 11.109 -0.801 1.00 94.56 99 PHE A N 1
ATOM 782 C CA . PHE A 1 99 ? 2.386 12.172 0.133 1.00 94.56 99 PHE A CA 1
ATOM 783 C C . PHE A 1 99 ? 3.907 12.230 0.224 1.00 94.56 99 PHE A C 1
ATOM 785 O O . PHE A 1 99 ? 4.531 11.287 0.698 1.00 94.56 99 PHE A O 1
ATOM 792 N N . ASP A 1 100 ? 4.496 13.315 -0.270 1.00 94.81 100 ASP A N 1
ATOM 793 C CA . ASP A 1 100 ? 5.933 13.549 -0.159 1.00 94.81 100 ASP A CA 1
ATOM 794 C C . ASP A 1 100 ? 6.254 14.062 1.246 1.00 94.81 100 ASP A C 1
ATOM 796 O O . ASP A 1 100 ? 6.027 15.227 1.572 1.00 94.81 100 ASP A O 1
ATOM 800 N N . THR A 1 101 ? 6.754 13.159 2.079 1.00 93.00 101 THR A N 1
ATOM 801 C CA . THR A 1 101 ? 7.148 13.416 3.467 1.00 93.00 101 THR A CA 1
ATOM 802 C C . THR A 1 101 ? 8.636 13.735 3.608 1.00 93.00 101 THR A C 1
ATOM 804 O O . THR A 1 101 ? 9.143 13.737 4.729 1.00 93.00 101 THR A O 1
ATOM 807 N N . TYR A 1 102 ? 9.350 13.992 2.509 1.00 92.56 102 TYR A N 1
ATOM 808 C CA . TYR A 1 102 ? 10.745 14.423 2.536 1.00 92.56 102 TYR A CA 1
ATOM 809 C C . TYR A 1 102 ? 10.853 15.927 2.287 1.00 92.56 102 TYR A C 1
ATOM 811 O O . TYR A 1 102 ? 11.426 16.661 3.098 1.00 92.56 102 TYR A O 1
ATOM 819 N N . GLU A 1 103 ? 10.240 16.428 1.213 1.00 91.88 103 GLU A N 1
ATOM 820 C CA . GLU A 1 103 ? 10.326 17.848 0.862 1.00 91.88 103 GLU A CA 1
ATOM 821 C C . GLU A 1 103 ? 9.220 18.687 1.504 1.00 91.88 103 GLU A C 1
ATOM 823 O O . GLU A 1 103 ? 9.441 19.866 1.803 1.00 91.88 103 GLU A O 1
ATOM 828 N N . LYS A 1 104 ? 8.050 18.103 1.785 1.00 92.12 104 LYS A N 1
ATOM 829 C CA . LYS A 1 104 ? 6.849 18.840 2.209 1.00 92.12 104 LYS A CA 1
ATOM 830 C C . LYS A 1 104 ? 6.351 18.405 3.585 1.00 92.12 104 LYS A C 1
ATOM 832 O O . LYS A 1 104 ? 6.599 17.296 4.044 1.00 92.12 104 LYS A O 1
ATOM 837 N N . GLU A 1 105 ? 5.656 19.315 4.259 1.00 94.44 105 GLU A N 1
ATOM 838 C CA . GLU A 1 105 ? 4.833 18.974 5.421 1.00 94.44 105 GLU A CA 1
ATOM 839 C C . GLU A 1 105 ? 3.443 18.609 4.882 1.00 94.44 105 GLU A C 1
ATOM 841 O O . GLU A 1 105 ? 2.758 19.453 4.309 1.00 94.44 105 GLU A O 1
ATOM 846 N N . VAL A 1 106 ? 3.085 17.328 4.969 1.00 96.31 106 VAL A N 1
ATOM 847 C CA . VAL A 1 106 ? 1.856 16.748 4.391 1.00 96.31 106 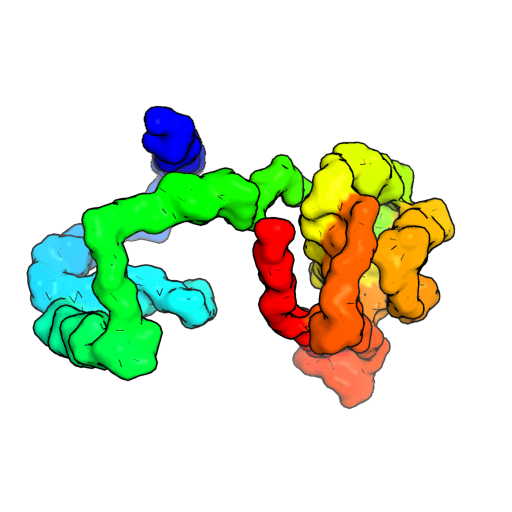VAL A CA 1
ATOM 848 C C . VAL A 1 106 ? 1.086 15.907 5.414 1.00 96.31 106 VAL A C 1
ATOM 850 O O . VAL A 1 106 ? 0.128 15.215 5.064 1.00 96.31 106 VAL A O 1
ATOM 853 N N . SER A 1 107 ? 1.472 15.957 6.691 1.00 97.12 107 SER A N 1
ATOM 854 C CA . SER A 1 107 ? 0.920 15.110 7.755 1.00 97.12 107 SER A CA 1
ATOM 855 C C . SER A 1 107 ? -0.564 15.387 7.970 1.00 97.12 107 SER A C 1
ATOM 857 O O . SER A 1 107 ? -1.362 14.453 8.065 1.00 97.12 107 SER A O 1
ATOM 859 N N . GLY A 1 108 ? -0.970 16.659 7.927 1.00 97.81 108 GLY A N 1
ATOM 860 C CA . GLY A 1 108 ? -2.382 17.041 7.957 1.00 97.81 108 GLY A CA 1
ATOM 861 C C . GLY A 1 108 ? -3.191 16.453 6.793 1.00 97.81 108 GLY A C 1
ATOM 862 O O . GLY A 1 108 ? -4.341 16.046 6.976 1.00 97.81 108 GLY A O 1
ATOM 863 N N . GLU A 1 109 ? -2.593 16.336 5.605 1.00 97.69 109 GLU A N 1
ATOM 864 C CA . GLU A 1 109 ? -3.251 15.728 4.446 1.00 97.69 109 GLU A CA 1
ATOM 865 C C . GLU A 1 109 ? -3.367 14.205 4.565 1.00 97.69 109 GLU A C 1
ATOM 867 O O . GLU A 1 109 ? -4.391 13.652 4.161 1.00 97.69 109 GLU A O 1
ATOM 872 N N . VAL A 1 110 ? -2.361 13.537 5.144 1.00 97.62 110 VAL A N 1
ATOM 873 C CA . VAL A 1 110 ? -2.418 12.102 5.475 1.00 97.62 110 VAL A CA 1
ATOM 874 C C . VAL A 1 110 ? -3.561 11.846 6.456 1.00 97.62 110 VAL A C 1
ATOM 876 O O . VAL A 1 110 ? -4.421 11.001 6.207 1.00 97.62 110 VAL A O 1
ATOM 879 N N . VAL A 1 111 ? -3.637 12.629 7.538 1.00 98.25 111 VAL A N 1
ATOM 880 C CA . VAL A 1 111 ? -4.715 12.526 8.535 1.00 98.25 111 VAL A CA 1
ATOM 881 C C . VAL A 1 111 ? -6.080 12.752 7.887 1.00 98.25 111 VAL A C 1
ATOM 883 O O . VAL A 1 111 ? -7.021 11.997 8.142 1.00 98.25 111 VAL A O 1
ATOM 886 N N . LYS A 1 112 ? -6.202 13.775 7.035 1.00 97.81 112 LYS A N 1
ATOM 887 C CA . LYS A 1 112 ? -7.439 14.066 6.306 1.00 97.81 112 LYS A CA 1
ATOM 888 C C . LYS A 1 112 ? -7.851 12.892 5.416 1.00 97.81 112 LYS A C 1
ATOM 890 O O . LYS A 1 112 ? -9.001 12.473 5.479 1.00 97.81 112 LYS A O 1
ATOM 895 N N . PHE A 1 113 ? -6.916 12.313 4.664 1.00 96.69 113 PHE A N 1
ATOM 896 C CA . PHE A 1 113 ? -7.174 11.165 3.793 1.00 96.69 113 PHE A CA 1
ATOM 897 C C . PHE A 1 113 ? -7.707 9.950 4.568 1.00 96.69 113 PHE A C 1
ATOM 899 O O . PHE A 1 113 ? -8.728 9.371 4.192 1.00 96.69 113 PHE A O 1
ATOM 906 N N . LEU A 1 114 ? -7.085 9.604 5.700 1.00 96.38 114 LEU A N 1
ATOM 907 C CA . LEU A 1 114 ? -7.550 8.511 6.567 1.00 96.38 114 LEU A CA 1
ATOM 908 C C . LEU A 1 114 ? -8.960 8.789 7.131 1.00 96.38 114 LEU A C 1
ATOM 910 O O . LEU A 1 114 ? -9.837 7.917 7.151 1.00 96.38 114 LEU A O 1
ATOM 914 N N . LYS A 1 115 ? -9.219 10.031 7.554 1.00 95.56 115 LYS A N 1
ATOM 915 C CA . LYS A 1 115 ? -10.517 10.443 8.114 1.00 95.56 115 LYS A CA 1
ATOM 916 C C . LYS A 1 115 ? -11.638 10.503 7.080 1.00 95.56 115 LYS A C 1
ATOM 918 O O . LYS A 1 115 ? -12.757 10.126 7.414 1.00 95.56 115 LYS A O 1
ATOM 923 N N . GLU A 1 116 ? -11.358 10.923 5.852 1.00 96.00 116 GLU A N 1
ATOM 924 C CA . GLU A 1 116 ? -12.350 11.030 4.771 1.00 96.00 116 GLU A CA 1
ATOM 925 C C . GLU A 1 116 ? -12.594 9.703 4.040 1.00 96.00 116 GLU A C 1
ATOM 927 O O . GLU A 1 116 ? -13.599 9.560 3.345 1.00 96.00 116 GLU A O 1
ATOM 932 N N . THR A 1 117 ? -11.723 8.707 4.234 1.00 94.12 117 THR A N 1
ATOM 933 C CA . THR A 1 117 ? -11.923 7.354 3.698 1.00 94.12 117 THR A CA 1
ATOM 934 C C . THR A 1 117 ? -13.282 6.789 4.155 1.00 94.12 117 THR A C 1
ATOM 936 O O . THR A 1 117 ? -13.594 6.887 5.341 1.00 94.12 117 THR A O 1
ATOM 939 N N . PRO A 1 118 ? -14.114 6.199 3.279 1.00 92.69 118 PRO A N 1
ATOM 940 C CA . PRO A 1 118 ? -15.397 5.621 3.684 1.00 92.69 118 PRO A CA 1
ATOM 941 C C . PRO A 1 118 ? -15.258 4.455 4.673 1.00 92.69 118 PRO A C 1
ATOM 943 O O . PRO A 1 118 ? -14.258 3.737 4.675 1.00 92.69 118 PRO A O 1
ATOM 946 N N . GLU A 1 119 ? -16.286 4.231 5.492 1.00 91.56 119 GLU A N 1
ATOM 947 C CA . GLU A 1 119 ? -16.365 3.040 6.346 1.00 91.56 119 GLU A CA 1
ATOM 948 C C . GLU A 1 119 ? -16.296 1.747 5.523 1.00 91.56 119 GLU A C 1
ATOM 950 O O . GLU A 1 119 ? -16.762 1.697 4.383 1.00 91.56 119 GLU A O 1
ATOM 955 N N . LYS A 1 120 ? -15.732 0.687 6.118 1.00 87.75 120 LYS A N 1
ATOM 956 C CA . LYS A 1 120 ? -15.490 -0.626 5.489 1.00 87.75 120 LYS A CA 1
ATOM 957 C C . LYS A 1 120 ? -14.513 -0.610 4.304 1.00 87.75 120 LYS A C 1
ATOM 959 O O . LYS A 1 120 ? -14.372 -1.627 3.625 1.00 87.75 120 LYS A O 1
ATOM 964 N N . ALA A 1 121 ? -13.824 0.502 4.048 1.00 90.69 121 ALA A N 1
ATOM 965 C CA . ALA A 1 121 ? -12.787 0.561 3.026 1.00 90.69 121 ALA A CA 1
ATOM 966 C C . ALA A 1 121 ? -11.461 -0.031 3.527 1.00 90.69 121 ALA A C 1
ATOM 968 O O . ALA A 1 121 ? -11.053 0.181 4.674 1.00 90.69 121 ALA A O 1
ATOM 969 N N . ILE A 1 122 ? -10.780 -0.741 2.630 1.00 91.81 122 ILE A N 1
ATOM 970 C CA . ILE A 1 122 ? -9.413 -1.224 2.828 1.00 91.81 122 ILE A CA 1
ATOM 971 C C . ILE A 1 122 ? -8.447 -0.103 2.441 1.00 91.81 122 ILE A C 1
ATOM 973 O O . ILE A 1 122 ? -8.599 0.513 1.384 1.00 91.81 122 ILE A O 1
ATOM 977 N N . ILE A 1 123 ? -7.451 0.143 3.287 1.00 94.69 123 ILE A N 1
ATOM 978 C CA . ILE A 1 123 ? -6.415 1.154 3.085 1.00 94.69 123 ILE A CA 1
ATOM 979 C C . ILE A 1 123 ? -5.078 0.434 2.945 1.00 94.69 123 ILE A C 1
ATOM 981 O O . ILE A 1 123 ? -4.684 -0.325 3.829 1.00 94.69 123 ILE A O 1
ATOM 985 N N . LEU A 1 124 ? -4.399 0.680 1.828 1.00 95.94 124 LEU A N 1
ATOM 986 C CA . LEU A 1 124 ? -3.063 0.176 1.524 1.00 95.94 124 LEU A CA 1
ATOM 987 C C . LEU A 1 124 ? -2.092 1.352 1.560 1.00 95.94 124 LEU A C 1
ATOM 989 O O . LEU A 1 124 ? -2.311 2.349 0.871 1.00 95.94 124 LEU A O 1
ATOM 993 N N . ILE A 1 125 ? -1.034 1.236 2.355 1.00 97.31 125 ILE A N 1
ATOM 994 C CA . ILE A 1 125 ? -0.007 2.265 2.501 1.00 97.31 125 ILE A CA 1
ATOM 995 C C . ILE A 1 125 ? 1.346 1.614 2.270 1.00 97.31 125 ILE A C 1
ATOM 997 O O . ILE A 1 125 ? 1.649 0.573 2.846 1.00 97.31 125 ILE A O 1
ATOM 1001 N N . VAL A 1 126 ? 2.151 2.229 1.413 1.00 97.44 126 VAL A N 1
ATOM 1002 C CA . VAL A 1 126 ? 3.504 1.781 1.088 1.00 97.44 126 VAL A CA 1
ATOM 1003 C C . VAL A 1 126 ? 4.427 2.987 1.022 1.00 97.44 126 VAL A C 1
ATOM 1005 O O . VAL A 1 126 ? 3.997 4.087 0.669 1.00 97.44 126 VAL A O 1
ATOM 1008 N N . THR A 1 127 ? 5.693 2.786 1.358 1.00 96.81 127 THR A N 1
ATOM 1009 C CA . THR A 1 127 ? 6.730 3.812 1.234 1.00 96.81 127 THR A CA 1
ATOM 1010 C C . THR A 1 127 ? 7.469 3.683 -0.089 1.00 96.81 127 THR A C 1
ATOM 1012 O O . THR A 1 127 ? 7.746 2.575 -0.546 1.00 96.81 127 THR A O 1
ATOM 1015 N N . HIS A 1 128 ? 7.869 4.814 -0.657 1.00 95.75 128 HIS A N 1
ATOM 1016 C CA . HIS A 1 128 ? 8.799 4.875 -1.775 1.00 95.75 128 HIS A CA 1
ATOM 1017 C C . HIS A 1 128 ? 9.884 5.898 -1.443 1.00 95.75 128 HIS A C 1
ATOM 1019 O O . HIS A 1 128 ? 9.547 7.009 -1.042 1.00 95.75 128 HIS A O 1
ATOM 1025 N N . ASP A 1 129 ? 11.152 5.510 -1.593 1.00 94.81 129 ASP A N 1
ATOM 1026 C CA . ASP A 1 129 ? 12.343 6.278 -1.196 1.00 94.81 129 ASP A CA 1
ATOM 1027 C C . ASP A 1 129 ? 12.431 6.584 0.314 1.00 94.81 129 ASP A C 1
ATOM 10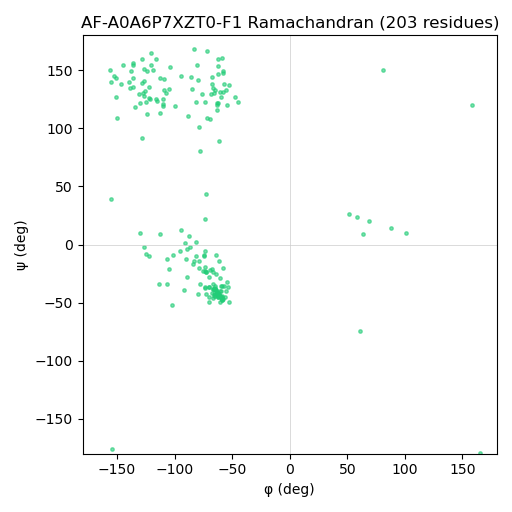29 O O . ASP A 1 129 ? 13.209 5.951 1.032 1.00 94.81 129 ASP A O 1
ATOM 1033 N N . GLU A 1 130 ? 11.628 7.524 0.815 1.00 94.19 130 GLU A N 1
ATOM 1034 C CA . GLU A 1 130 ? 11.758 8.093 2.156 1.00 94.19 130 GLU A CA 1
ATOM 1035 C C . GLU A 1 130 ? 10.394 8.552 2.694 1.00 94.19 130 GLU A C 1
ATOM 1037 O O . GLU A 1 130 ? 9.685 9.317 2.044 1.00 94.19 130 GLU A O 1
ATOM 1042 N N . ALA A 1 131 ? 10.023 8.089 3.892 1.00 96.25 131 ALA A N 1
ATOM 1043 C CA . ALA A 1 131 ? 8.697 8.329 4.467 1.00 96.25 131 ALA A CA 1
ATOM 1044 C C . ALA A 1 131 ? 8.696 8.942 5.885 1.00 96.25 131 ALA A C 1
ATOM 1046 O O . ALA A 1 131 ? 7.636 9.166 6.467 1.00 96.25 131 ALA A O 1
ATOM 1047 N N . ALA A 1 132 ? 9.867 9.166 6.483 1.00 96.69 132 ALA A N 1
ATOM 1048 C CA . ALA A 1 132 ? 10.021 9.482 7.899 1.00 96.69 132 ALA A CA 1
ATOM 1049 C C . ALA A 1 132 ? 10.387 10.948 8.170 1.00 96.69 132 ALA A C 1
ATOM 1051 O O . ALA A 1 132 ? 9.947 11.481 9.188 1.00 96.69 132 ALA A O 1
ATOM 1052 N N . THR A 1 133 ? 11.168 11.602 7.300 1.00 96.62 133 THR A N 1
ATOM 1053 C CA . THR A 1 133 ? 11.833 12.892 7.596 1.00 96.62 133 THR A CA 1
ATOM 1054 C C . THR A 1 133 ? 10.885 13.975 8.101 1.00 96.62 133 THR A C 1
ATOM 1056 O O . THR A 1 133 ? 11.170 14.612 9.115 1.00 96.62 133 THR A O 1
ATOM 1059 N N . LYS A 1 134 ? 9.763 14.201 7.411 1.00 97.25 134 LYS A N 1
ATOM 1060 C CA . LYS A 1 134 ? 8.774 15.233 7.764 1.00 97.25 134 LYS A CA 1
ATOM 1061 C C . LYS A 1 134 ? 7.437 14.667 8.226 1.00 97.25 134 LYS A C 1
ATOM 1063 O O . LYS A 1 134 ? 6.498 15.442 8.397 1.00 97.25 134 LYS A O 1
ATOM 1068 N N . LEU A 1 135 ? 7.337 13.356 8.454 1.00 97.62 135 LEU A N 1
ATOM 1069 C CA . LEU A 1 135 ? 6.112 12.750 8.969 1.00 97.62 135 LEU A CA 1
ATOM 1070 C C . LEU A 1 135 ? 5.924 13.122 10.448 1.00 97.62 135 LEU A C 1
ATOM 1072 O O . LEU A 1 135 ? 6.651 12.646 11.324 1.00 97.62 135 LEU A O 1
ATOM 1076 N N . GLN A 1 136 ? 4.940 13.977 10.717 1.00 97.88 136 GLN A N 1
ATOM 1077 C CA . GLN A 1 136 ? 4.692 14.546 12.040 1.00 97.88 136 GLN A CA 1
ATOM 1078 C C . GLN A 1 136 ? 3.874 13.618 12.945 1.00 97.88 136 GLN A C 1
ATOM 1080 O O . GLN A 1 136 ? 3.286 12.613 12.527 1.00 97.88 136 GLN A O 1
ATOM 1085 N N . GLU A 1 137 ? 3.828 13.987 14.223 1.00 97.81 137 GLU A N 1
ATOM 1086 C CA . GLU A 1 137 ? 3.166 13.233 15.284 1.00 97.81 137 GLU A CA 1
ATOM 1087 C C . GLU A 1 137 ? 1.669 13.019 15.040 1.00 97.81 137 GLU A C 1
ATOM 1089 O O . GLU A 1 137 ? 1.167 11.935 15.349 1.00 97.81 137 GLU A O 1
ATOM 1094 N N . GLU A 1 138 ? 0.945 13.975 14.441 1.00 98.06 138 GLU A N 1
ATOM 1095 C CA . GLU A 1 138 ? -0.475 13.767 14.139 1.00 98.06 138 GLU A CA 1
ATOM 1096 C C . GLU A 1 138 ? -0.716 12.652 13.114 1.00 98.06 138 GLU A C 1
ATOM 1098 O O . GLU A 1 138 ? -1.661 11.875 13.275 1.00 98.06 138 GLU A O 1
ATOM 1103 N N . ALA A 1 139 ? 0.143 12.522 12.098 1.00 98.19 139 ALA A N 1
ATOM 1104 C CA . ALA A 1 139 ? 0.016 11.466 11.098 1.00 98.19 139 ALA A CA 1
ATOM 1105 C C . ALA A 1 139 ? 0.404 10.108 11.683 1.00 98.19 139 ALA A C 1
ATOM 1107 O O . ALA A 1 139 ? -0.323 9.134 11.490 1.00 98.19 139 ALA A O 1
ATOM 1108 N N . LYS A 1 140 ? 1.490 10.047 12.467 1.00 98.50 140 LYS A N 1
ATOM 1109 C CA . LYS A 1 140 ? 1.889 8.818 13.173 1.00 98.50 140 LYS A CA 1
ATOM 1110 C C . LYS A 1 140 ? 0.792 8.335 14.116 1.00 98.50 140 LYS A C 1
ATOM 1112 O O . LYS A 1 140 ? 0.459 7.156 14.102 1.00 98.50 140 LYS A O 1
ATOM 1117 N N . LYS A 1 141 ? 0.189 9.249 14.884 1.00 98.62 141 LYS A N 1
ATOM 1118 C CA . LYS A 1 141 ? -0.927 8.933 15.781 1.00 98.62 141 LYS A CA 1
ATOM 1119 C C . LYS A 1 141 ? -2.144 8.422 15.013 1.00 98.62 141 LYS A C 1
ATOM 1121 O O . LYS A 1 141 ? -2.718 7.417 15.410 1.00 98.62 141 LYS A O 1
ATOM 1126 N N . ALA A 1 142 ? -2.519 9.069 13.909 1.00 98.06 142 ALA A N 1
ATOM 1127 C CA . ALA A 1 142 ? -3.638 8.602 13.096 1.00 98.06 142 ALA A CA 1
ATOM 1128 C C . ALA A 1 142 ? -3.376 7.202 12.514 1.00 98.06 142 ALA A C 1
ATOM 1130 O O . ALA A 1 142 ? -4.251 6.350 12.557 1.00 98.06 142 ALA A O 1
ATOM 1131 N N . LEU A 1 143 ? -2.170 6.922 12.017 1.00 98.12 143 LEU A N 1
ATOM 1132 C CA . LEU A 1 143 ? -1.816 5.593 11.506 1.00 98.12 143 LEU A CA 1
ATOM 1133 C C . LEU A 1 143 ? -1.823 4.521 12.611 1.00 98.12 143 LEU A C 1
ATOM 1135 O O . LEU A 1 143 ? -2.290 3.404 12.387 1.00 98.12 143 LEU A O 1
ATOM 1139 N N . GLU A 1 144 ? -1.368 4.872 13.813 1.00 97.81 144 GLU A N 1
ATOM 1140 C CA . GLU A 1 144 ? -1.428 4.019 15.006 1.00 97.81 144 GLU A CA 1
ATOM 1141 C C . GLU A 1 144 ? -2.879 3.714 15.421 1.00 97.81 144 GLU A C 1
ATOM 1143 O O . GLU A 1 144 ? -3.218 2.557 15.668 1.00 97.81 144 GLU A O 1
ATOM 1148 N N . GLU A 1 145 ? -3.771 4.711 15.397 1.00 96.00 145 GLU A N 1
ATOM 1149 C CA . GLU A 1 145 ? -5.218 4.535 15.622 1.00 96.00 145 GLU A CA 1
ATOM 1150 C C . GLU A 1 145 ? -5.862 3.604 14.577 1.00 96.00 145 GLU A C 1
ATOM 1152 O O . GLU A 1 145 ? -6.821 2.895 14.882 1.00 96.00 145 GLU A O 1
ATOM 1157 N N . PHE A 1 146 ? -5.304 3.548 13.364 1.00 95.12 146 PHE A N 1
ATOM 1158 C CA . PHE A 1 146 ? -5.697 2.602 12.313 1.00 95.12 146 PHE A CA 1
ATOM 1159 C C . PHE A 1 146 ? -5.062 1.206 12.468 1.00 95.12 146 PHE A C 1
ATOM 1161 O O . PHE A 1 146 ? -5.327 0.313 11.661 1.00 95.12 146 PHE A O 1
ATOM 1168 N N . GLY A 1 147 ? -4.278 0.980 13.526 1.00 95.19 147 GLY A N 1
ATOM 1169 C CA . GLY A 1 147 ? -3.781 -0.335 13.933 1.00 95.19 147 GLY A CA 1
ATOM 1170 C C . GLY A 1 147 ? -2.334 -0.641 13.553 1.00 95.19 147 GLY A C 1
ATOM 1171 O O . GLY A 1 147 ? -1.923 -1.802 13.699 1.00 95.19 147 GLY A O 1
ATOM 1172 N N . SER A 1 148 ? -1.591 0.366 13.083 1.00 97.56 148 SER A N 1
ATOM 1173 C CA . SER A 1 148 ? -0.154 0.278 12.830 1.00 97.56 148 SER A CA 1
ATOM 1174 C C . SER A 1 148 ? 0.612 0.094 14.139 1.00 97.56 148 SER A C 1
ATOM 1176 O O . SER A 1 148 ? 0.413 0.835 15.098 1.00 97.56 148 SER A O 1
ATOM 1178 N N . LYS A 1 149 ? 1.559 -0.838 14.146 1.00 97.25 149 LYS A N 1
ATOM 1179 C CA . LYS A 1 149 ? 2.492 -1.116 15.242 1.00 97.25 149 LYS A CA 1
ATOM 1180 C C . LYS A 1 149 ? 3.903 -0.598 14.958 1.00 97.25 149 LYS A C 1
ATOM 1182 O O . LYS A 1 149 ? 4.641 -0.360 15.906 1.00 97.25 149 LYS A O 1
ATOM 1187 N N . GLU A 1 150 ? 4.262 -0.377 13.690 1.00 98.38 150 GLU A N 1
ATOM 1188 C CA . GLU A 1 150 ? 5.625 -0.012 13.280 1.00 98.38 150 GLU A CA 1
ATOM 1189 C C . GLU A 1 150 ? 5.782 1.453 12.860 1.00 98.38 150 GLU A C 1
ATOM 1191 O O . GLU A 1 150 ? 6.909 1.936 12.784 1.00 98.38 150 GLU A O 1
ATOM 1196 N N . ILE A 1 151 ? 4.700 2.215 12.647 1.00 98.38 151 ILE A N 1
ATOM 1197 C CA . ILE A 1 151 ? 4.803 3.628 12.231 1.00 98.38 151 ILE A CA 1
ATOM 1198 C C . ILE A 1 151 ? 5.670 4.491 13.160 1.00 98.38 151 ILE A C 1
ATOM 1200 O O . ILE A 1 151 ? 6.353 5.411 12.713 1.00 98.38 151 ILE A O 1
ATOM 1204 N N . ARG A 1 152 ? 5.690 4.183 14.462 1.00 98.12 152 ARG A N 1
ATOM 1205 C CA . ARG A 1 152 ? 6.546 4.864 15.450 1.00 98.12 152 ARG A CA 1
ATOM 1206 C C . ARG A 1 152 ? 8.020 4.493 15.324 1.00 98.12 152 ARG A C 1
ATOM 1208 O O . ARG A 1 152 ? 8.875 5.277 15.722 1.00 98.12 152 ARG A O 1
ATOM 1215 N N . ASN A 1 153 ? 8.301 3.330 14.751 1.00 98.06 153 ASN A N 1
ATOM 1216 C CA . ASN A 1 153 ? 9.642 2.822 14.508 1.00 98.06 153 ASN A CA 1
ATOM 1217 C C . ASN A 1 153 ? 10.188 3.255 13.145 1.00 98.06 153 ASN A C 1
ATOM 1219 O O . ASN A 1 153 ? 11.341 2.952 12.850 1.00 98.06 153 ASN A O 1
ATOM 1223 N N . LEU A 1 154 ? 9.403 3.955 12.318 1.00 97.69 154 LEU A N 1
ATOM 1224 C CA . LEU A 1 154 ? 9.821 4.404 10.995 1.00 97.69 154 LEU A CA 1
ATOM 1225 C C . LEU A 1 154 ? 11.048 5.329 11.084 1.00 97.69 154 LEU A C 1
ATOM 1227 O O . LEU A 1 154 ? 11.058 6.317 11.819 1.00 97.69 154 LEU A O 1
ATOM 1231 N N . ARG A 1 155 ? 12.094 4.996 10.322 1.00 97.19 155 ARG A N 1
ATOM 1232 C CA . ARG A 1 155 ? 13.361 5.746 10.233 1.00 97.19 155 ARG A CA 1
ATOM 1233 C C . ARG A 1 155 ? 13.597 6.200 8.802 1.00 97.19 155 ARG A C 1
ATOM 1235 O O . ARG A 1 155 ? 12.996 5.640 7.885 1.00 97.19 155 ARG A O 1
ATOM 1242 N N . PHE A 1 156 ? 14.525 7.139 8.622 1.00 97.75 156 PHE A N 1
ATOM 1243 C CA . PHE A 1 156 ? 14.976 7.593 7.306 1.00 97.75 156 PHE A CA 1
ATOM 1244 C C . PHE A 1 156 ? 15.217 6.404 6.361 1.00 97.75 156 PHE A C 1
ATOM 1246 O O . PHE A 1 156 ? 15.967 5.483 6.699 1.00 97.75 156 PHE A O 1
ATOM 1253 N N . ARG A 1 157 ? 14.529 6.414 5.211 1.00 97.19 157 ARG A N 1
ATOM 1254 C CA . ARG A 1 157 ? 14.561 5.367 4.167 1.00 97.19 157 ARG A CA 1
ATOM 1255 C C . ARG A 1 157 ? 14.163 3.956 4.607 1.00 97.19 157 ARG A C 1
ATOM 1257 O O . ARG A 1 157 ? 14.561 2.980 3.983 1.00 97.19 157 ARG A O 1
ATOM 1264 N N . SER A 1 158 ? 13.392 3.810 5.681 1.00 98.06 158 SER A N 1
ATOM 1265 C CA . SER A 1 158 ? 12.793 2.506 5.984 1.00 98.06 158 SER A CA 1
ATOM 1266 C C . SER A 1 158 ? 11.780 2.138 4.901 1.00 98.06 158 SER A C 1
ATOM 1268 O O . SER A 1 158 ? 10.887 2.933 4.613 1.00 98.06 158 SER A O 1
ATOM 1270 N N . SER A 1 159 ? 11.877 0.923 4.366 1.00 97.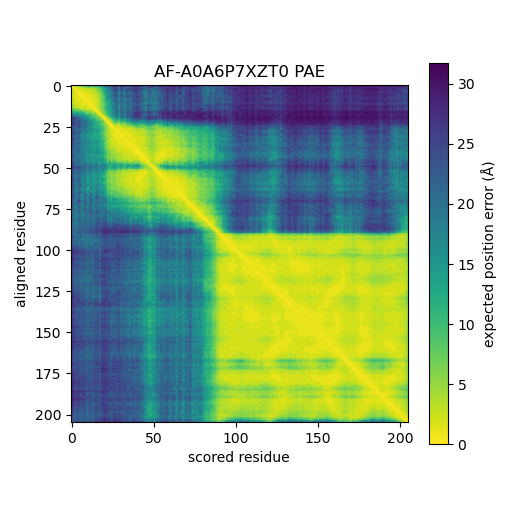62 159 SER A N 1
ATOM 1271 C CA . SER A 1 159 ? 10.802 0.321 3.580 1.00 97.62 159 SER A CA 1
ATOM 1272 C C . SER A 1 159 ? 9.690 -0.098 4.541 1.00 97.62 159 SER A C 1
ATOM 1274 O O . SER A 1 159 ? 9.943 -0.868 5.467 1.00 97.62 159 SER A O 1
ATOM 1276 N N . TRP A 1 160 ? 8.470 0.397 4.349 1.00 98.31 160 TRP A N 1
ATOM 1277 C CA . TRP A 1 160 ? 7.310 0.074 5.181 1.00 98.31 160 TRP A CA 1
ATOM 1278 C C . TRP A 1 160 ? 6.051 -0.115 4.329 1.00 98.31 160 TRP A C 1
ATOM 1280 O O . TRP A 1 160 ? 5.825 0.583 3.339 1.00 98.31 160 TRP A O 1
ATOM 1290 N N . ALA A 1 161 ? 5.254 -1.109 4.707 1.00 98.12 161 ALA A N 1
ATOM 1291 C CA . ALA A 1 161 ? 4.016 -1.482 4.051 1.00 98.12 161 ALA A CA 1
ATOM 1292 C C . ALA A 1 161 ? 2.997 -1.805 5.137 1.00 98.12 161 ALA A C 1
ATOM 1294 O O . ALA A 1 161 ? 3.315 -2.498 6.106 1.00 98.12 161 ALA A O 1
ATOM 1295 N N . PHE A 1 162 ? 1.783 -1.289 4.976 1.00 97.56 162 PHE A N 1
ATOM 1296 C CA . PHE A 1 162 ? 0.733 -1.381 5.974 1.00 97.56 162 PHE A CA 1
ATOM 1297 C C . PHE A 1 162 ? -0.651 -1.476 5.336 1.00 97.56 162 PHE A C 1
ATOM 1299 O O . PHE A 1 162 ? -0.975 -0.785 4.369 1.00 97.56 162 PHE A O 1
ATOM 1306 N N . LEU A 1 163 ? -1.470 -2.346 5.913 1.00 95.88 163 LEU A N 1
ATOM 1307 C CA . LEU A 1 163 ? -2.833 -2.646 5.521 1.00 95.88 163 LEU A CA 1
ATOM 1308 C C . LEU A 1 163 ? -3.765 -2.371 6.706 1.00 95.88 163 LEU A C 1
ATOM 1310 O O . LEU A 1 163 ? -3.619 -2.962 7.779 1.00 95.88 163 LEU A O 1
ATOM 1314 N N . ALA A 1 164 ? -4.778 -1.537 6.480 1.00 94.12 164 ALA A N 1
ATOM 1315 C CA . ALA A 1 164 ? -5.812 -1.229 7.461 1.00 94.12 164 ALA A CA 1
ATOM 1316 C C . ALA A 1 164 ? -7.225 -1.414 6.889 1.00 94.12 164 ALA A C 1
ATOM 1318 O O . ALA A 1 164 ? -7.440 -1.386 5.676 1.00 94.12 164 ALA A O 1
ATOM 1319 N N . LEU A 1 165 ? -8.202 -1.578 7.782 1.00 92.69 165 LEU A N 1
ATOM 1320 C CA . LEU A 1 165 ? -9.630 -1.599 7.464 1.00 92.69 165 LEU A CA 1
ATOM 1321 C C . LEU A 1 165 ? -10.332 -0.545 8.313 1.00 92.69 165 LEU A C 1
ATOM 1323 O O . LEU A 1 165 ? -10.270 -0.597 9.541 1.00 92.69 165 LEU A O 1
ATOM 1327 N N . LYS A 1 166 ? -11.026 0.396 7.672 1.00 92.88 166 LYS A N 1
ATOM 1328 C CA . LYS A 1 166 ? -11.785 1.405 8.410 1.00 92.88 166 LYS A CA 1
ATOM 1329 C C . LYS A 1 166 ? -13.084 0.818 8.968 1.00 92.88 166 LYS A C 1
ATOM 1331 O O . LYS A 1 166 ? -13.842 0.189 8.230 1.00 92.88 166 LYS A O 1
ATOM 1336 N N . GLY A 1 167 ? -13.323 1.021 10.265 1.00 88.44 167 GLY A N 1
ATOM 1337 C CA . GLY A 1 167 ? -14.552 0.591 10.945 1.00 88.44 167 GLY A CA 1
ATOM 1338 C C . GLY A 1 167 ? -14.718 -0.919 11.091 1.00 88.44 167 GLY A C 1
ATOM 1339 O O . GLY A 1 167 ? -15.837 -1.396 11.270 1.00 88.44 167 GLY A O 1
ATOM 1340 N N . GLY A 1 168 ? -13.632 -1.686 10.990 1.00 86.06 168 GLY A N 1
ATOM 1341 C CA . GLY A 1 168 ? -13.673 -3.141 11.076 1.00 86.06 168 GLY A CA 1
ATOM 1342 C C . GLY A 1 168 ? -12.359 -3.741 11.557 1.00 86.06 168 GLY A C 1
ATOM 1343 O O . GLY A 1 168 ? -11.417 -3.034 11.907 1.00 86.06 168 GLY A O 1
ATOM 1344 N N . GLN A 1 169 ? -12.301 -5.070 11.573 1.00 85.50 169 GLN A N 1
ATOM 1345 C CA . GLN A 1 169 ? -11.101 -5.825 11.916 1.00 85.50 169 GLN A CA 1
ATOM 1346 C C . GLN A 1 169 ? -10.714 -6.741 10.760 1.00 85.50 169 GLN A C 1
ATOM 1348 O O . GLN A 1 169 ? -11.562 -7.407 10.168 1.00 85.50 169 GLN A O 1
ATOM 1353 N N . LEU A 1 170 ? -9.422 -6.765 10.445 1.00 88.19 170 LEU A N 1
ATOM 1354 C CA . LEU A 1 170 ? -8.848 -7.730 9.512 1.00 88.19 170 LEU A CA 1
ATOM 1355 C C . LEU A 1 170 ? -8.609 -9.073 10.223 1.00 88.19 170 LEU A C 1
ATOM 1357 O O . LEU A 1 170 ? -8.409 -9.077 11.443 1.00 88.19 170 LEU A O 1
ATOM 1361 N N . PRO A 1 171 ? -8.592 -10.202 9.486 1.00 88.75 171 PRO A N 1
ATOM 1362 C CA . PRO A 1 171 ? -8.253 -11.505 10.051 1.00 88.75 171 PRO A CA 1
ATOM 1363 C C . PRO A 1 171 ? -6.918 -11.463 10.803 1.00 88.75 171 PRO A C 1
ATOM 1365 O O . PRO A 1 171 ? -5.946 -10.881 10.326 1.00 88.75 171 PRO A O 1
ATOM 1368 N N . SER A 1 172 ? -6.851 -12.089 11.978 1.00 87.44 172 SER A N 1
ATOM 1369 C CA . SER A 1 172 ? -5.655 -12.050 12.834 1.00 87.44 172 SER A CA 1
ATOM 1370 C C . SER A 1 172 ? -4.442 -12.760 12.229 1.00 87.44 172 SER A C 1
ATOM 1372 O O . SER A 1 172 ? -3.312 -12.442 12.586 1.00 87.44 172 SER A O 1
ATOM 1374 N N . ASN A 1 173 ? -4.672 -13.709 11.321 1.00 89.25 173 ASN A N 1
ATOM 1375 C CA . ASN A 1 173 ? -3.644 -14.469 10.615 1.00 89.25 173 ASN A CA 1
ATOM 1376 C C . ASN A 1 173 ? -3.128 -13.775 9.343 1.00 89.25 173 ASN A C 1
ATOM 1378 O O . ASN A 1 173 ? -2.261 -14.328 8.673 1.00 89.25 173 ASN A O 1
ATOM 1382 N N . LEU A 1 174 ? -3.677 -12.613 8.982 1.00 91.19 174 LEU A N 1
ATOM 1383 C CA . LEU A 1 174 ? -3.225 -11.842 7.832 1.00 91.19 174 LEU A CA 1
ATOM 1384 C C . LEU A 1 174 ? -1.994 -11.013 8.219 1.00 91.19 174 LEU A C 1
ATOM 1386 O O . LEU A 1 174 ? -2.067 -10.187 9.133 1.00 91.19 174 LEU A O 1
ATOM 1390 N N . GLU A 1 175 ? -0.876 -11.201 7.513 1.00 93.81 175 GLU A N 1
ATOM 1391 C CA . GLU A 1 175 ? 0.238 -10.254 7.593 1.00 93.81 175 GLU A CA 1
ATOM 1392 C C . GLU A 1 175 ? -0.268 -8.909 7.062 1.00 93.81 175 GLU A C 1
ATOM 1394 O O . GLU A 1 175 ? -0.780 -8.811 5.950 1.00 93.81 175 GLU A O 1
ATOM 1399 N N . ARG A 1 176 ? -0.219 -7.879 7.907 1.00 94.69 176 ARG A N 1
ATOM 1400 C CA . ARG A 1 176 ? -0.813 -6.566 7.610 1.00 94.69 176 ARG A CA 1
ATOM 1401 C C . ARG A 1 176 ? 0.174 -5.421 7.732 1.00 94.69 176 ARG A C 1
ATOM 1403 O O . ARG A 1 176 ? -0.175 -4.288 7.434 1.00 94.69 176 ARG A O 1
ATOM 1410 N N . GLU A 1 177 ? 1.370 -5.694 8.231 1.00 97.88 177 GLU A N 1
ATOM 1411 C CA . GLU A 1 177 ? 2.390 -4.681 8.426 1.00 97.88 177 GLU A CA 1
ATOM 1412 C C . GLU A 1 177 ? 3.773 -5.310 8.421 1.00 97.88 177 GLU A C 1
ATOM 1414 O O . GLU A 1 177 ? 3.969 -6.382 8.994 1.00 97.88 177 GLU A O 1
ATOM 1419 N N . LYS A 1 178 ? 4.723 -4.629 7.788 1.00 98.12 178 LYS A N 1
ATOM 1420 C CA . LYS A 1 178 ? 6.118 -5.045 7.724 1.00 98.12 178 LYS A CA 1
ATOM 1421 C C . LYS A 1 178 ? 6.992 -3.817 7.564 1.00 98.12 178 LYS A C 1
ATOM 1423 O O . LYS A 1 178 ? 6.602 -2.850 6.909 1.00 98.12 178 LYS A O 1
ATOM 1428 N N . ILE A 1 179 ? 8.173 -3.861 8.166 1.00 98.25 179 ILE A N 1
ATOM 1429 C CA . ILE A 1 179 ? 9.162 -2.792 8.095 1.00 98.25 179 ILE A CA 1
ATOM 1430 C C . ILE A 1 179 ? 10.554 -3.377 7.869 1.00 98.25 179 ILE A C 1
ATOM 1432 O O . ILE A 1 179 ? 10.890 -4.433 8.406 1.00 98.25 179 ILE A O 1
ATOM 1436 N N . ASN A 1 180 ? 11.367 -2.688 7.077 1.00 97.56 180 ASN A N 1
ATOM 1437 C CA . ASN A 1 180 ? 12.783 -2.969 6.906 1.00 97.56 180 ASN A CA 1
ATOM 1438 C C . ASN A 1 180 ? 13.562 -1.654 6.974 1.00 97.56 180 ASN A C 1
ATOM 1440 O O . ASN A 1 180 ? 13.337 -0.746 6.175 1.00 97.56 180 ASN A O 1
ATOM 1444 N N . HIS A 1 181 ? 14.454 -1.532 7.952 1.00 98.19 181 HIS A N 1
ATOM 1445 C CA . HIS A 1 181 ? 15.236 -0.316 8.158 1.00 98.19 181 HIS A CA 1
ATOM 1446 C C . HIS A 1 181 ? 16.500 -0.316 7.304 1.00 98.19 181 HIS A C 1
ATOM 1448 O O . HIS A 1 181 ? 17.146 -1.355 7.164 1.00 98.19 181 HIS A O 1
ATOM 1454 N N . SER A 1 182 ? 16.876 0.867 6.811 1.00 96.69 182 SER A N 1
ATOM 1455 C CA . SER A 1 182 ? 18.174 1.081 6.171 1.00 96.69 182 SER A CA 1
ATOM 1456 C C . SER A 1 182 ? 19.311 0.729 7.133 1.00 96.69 182 SER A C 1
ATOM 1458 O O . SER A 1 182 ? 19.315 1.151 8.292 1.00 96.69 182 SER A O 1
ATOM 1460 N N . ASP A 1 183 ? 20.255 -0.063 6.641 1.00 95.69 183 ASP A N 1
ATOM 1461 C CA . ASP A 1 183 ? 21.459 -0.494 7.341 1.00 95.69 183 ASP A CA 1
ATOM 1462 C C . ASP A 1 183 ? 22.557 -0.715 6.302 1.00 95.69 183 ASP A C 1
ATOM 1464 O O . ASP A 1 183 ? 22.502 -1.675 5.535 1.00 95.69 183 ASP A O 1
ATOM 1468 N N . ASP A 1 184 ? 23.558 0.164 6.272 1.00 94.12 184 ASP A N 1
ATOM 1469 C CA . ASP A 1 184 ? 24.594 0.167 5.232 1.00 94.12 184 ASP A CA 1
ATOM 1470 C C . ASP A 1 184 ? 25.380 -1.148 5.130 1.00 94.12 184 ASP A C 1
ATOM 1472 O O . ASP A 1 184 ? 25.951 -1.436 4.082 1.00 94.12 184 ASP A O 1
ATOM 1476 N N . SER A 1 185 ? 25.376 -1.981 6.177 1.00 94.75 185 SER A N 1
ATOM 1477 C CA . SER A 1 185 ? 26.003 -3.307 6.140 1.00 94.75 185 SER A CA 1
ATOM 1478 C C . SER A 1 185 ? 25.166 -4.378 5.425 1.00 94.75 185 SER A C 1
ATOM 1480 O O . SER A 1 185 ? 25.704 -5.410 5.022 1.00 94.75 185 SER A O 1
ATOM 1482 N N . ARG A 1 186 ? 23.854 -4.157 5.277 1.00 90.75 186 ARG A N 1
ATOM 1483 C CA . ARG A 1 186 ? 22.877 -5.113 4.718 1.00 90.75 186 ARG A CA 1
ATOM 1484 C C . ARG A 1 186 ? 22.124 -4.574 3.502 1.00 90.75 186 ARG A C 1
ATOM 1486 O O . ARG A 1 186 ? 21.400 -5.328 2.855 1.00 90.75 186 ARG A O 1
ATOM 1493 N N . ASN A 1 187 ? 22.262 -3.284 3.217 1.00 89.31 187 ASN A N 1
ATOM 1494 C CA . ASN A 1 187 ? 21.572 -2.599 2.140 1.00 89.31 187 ASN A CA 1
ATOM 1495 C C . ASN A 1 187 ? 21.985 -3.173 0.768 1.00 89.31 187 ASN A C 1
ATOM 1497 O O . ASN A 1 187 ? 23.167 -3.128 0.421 1.00 89.31 187 ASN A O 1
ATOM 1501 N N . PRO A 1 188 ? 21.039 -3.684 -0.045 1.00 86.69 188 PRO A N 1
ATOM 1502 C CA . PRO A 1 188 ? 21.336 -4.121 -1.411 1.00 86.69 188 PRO A CA 1
ATOM 1503 C C . PRO A 1 188 ? 21.550 -2.942 -2.372 1.00 86.69 188 PRO A C 1
ATOM 1505 O O . PRO A 1 188 ? 22.161 -3.106 -3.426 1.00 86.69 188 PRO A O 1
ATOM 1508 N N . TYR A 1 189 ? 21.067 -1.752 -2.007 1.00 86.88 189 TYR A N 1
ATOM 1509 C CA . TYR A 1 189 ? 21.202 -0.519 -2.776 1.00 86.88 189 TYR A CA 1
ATOM 1510 C C . TYR A 1 189 ? 21.973 0.517 -1.951 1.00 86.88 189 TYR A C 1
ATOM 1512 O O . TYR A 1 189 ? 21.877 0.532 -0.729 1.00 86.88 189 TYR A O 1
ATOM 1520 N N . SER A 1 190 ? 22.717 1.418 -2.594 1.00 92.50 190 SER A N 1
ATOM 1521 C CA . SER A 1 190 ? 23.589 2.387 -1.905 1.00 92.50 190 SER A CA 1
ATOM 1522 C C . SER A 1 190 ? 22.824 3.339 -0.967 1.00 92.50 190 SER A C 1
ATOM 1524 O O . SER A 1 190 ? 22.448 4.436 -1.372 1.00 92.50 190 SER A O 1
ATOM 1526 N N . GLY A 1 191 ? 22.638 2.951 0.297 1.00 91.06 191 GLY A N 1
ATOM 1527 C CA . GLY A 1 191 ? 21.911 3.713 1.316 1.00 91.06 191 GLY A CA 1
ATOM 1528 C C . GLY A 1 191 ? 20.398 3.458 1.367 1.00 91.06 191 GLY A C 1
ATOM 1529 O O . GLY A 1 191 ? 19.696 4.255 1.997 1.00 91.06 191 GLY A O 1
ATOM 1530 N N . TRP A 1 192 ? 19.891 2.399 0.720 1.00 94.25 192 TRP A N 1
ATOM 1531 C CA . TRP A 1 192 ? 18.490 1.963 0.823 1.00 94.25 192 TRP A CA 1
ATOM 1532 C C . TRP A 1 192 ? 18.384 0.472 1.173 1.00 94.25 192 TRP A C 1
ATOM 1534 O O . TRP A 1 192 ? 19.127 -0.345 0.615 1.00 94.25 192 TRP A O 1
ATOM 1544 N N . PRO A 1 193 ? 17.441 0.100 2.057 1.00 91.88 193 PRO A N 1
ATOM 1545 C CA . PRO A 1 193 ? 17.178 -1.291 2.386 1.00 91.88 193 PRO A CA 1
ATOM 1546 C C . PRO A 1 193 ? 16.483 -2.013 1.231 1.00 91.88 193 PRO A C 1
ATOM 1548 O O . PRO A 1 193 ? 15.953 -1.394 0.308 1.00 91.88 193 PRO A O 1
ATOM 1551 N N . ALA A 1 194 ? 16.446 -3.343 1.314 1.00 89.50 194 ALA A N 1
ATOM 1552 C CA . ALA A 1 194 ? 15.614 -4.145 0.426 1.00 89.50 194 ALA A CA 1
ATOM 1553 C C . ALA A 1 194 ? 14.139 -3.728 0.541 1.00 89.50 194 ALA A C 1
ATOM 1555 O O . ALA A 1 194 ? 13.659 -3.355 1.625 1.00 89.50 194 ALA A O 1
ATOM 1556 N N . GLU A 1 195 ? 13.420 -3.835 -0.570 1.00 87.94 195 GLU A N 1
ATOM 1557 C CA . GLU A 1 195 ? 11.972 -3.740 -0.593 1.00 87.94 195 GLU A CA 1
ATOM 1558 C C . GLU A 1 195 ? 11.334 -4.816 0.293 1.00 87.94 195 GLU A C 1
ATOM 1560 O O . GLU A 1 195 ? 11.938 -5.831 0.652 1.00 87.94 195 GLU A O 1
ATOM 1565 N N . ILE A 1 196 ? 10.083 -4.579 0.664 1.00 91.56 196 ILE A N 1
ATOM 1566 C CA . ILE A 1 196 ? 9.299 -5.528 1.440 1.00 91.56 196 ILE A CA 1
ATOM 1567 C C . ILE A 1 196 ? 8.017 -5.858 0.701 1.00 91.56 196 ILE A C 1
ATOM 1569 O O . ILE A 1 196 ? 7.436 -5.026 0.006 1.00 91.56 196 ILE A O 1
ATOM 1573 N N . GLN A 1 197 ? 7.563 -7.082 0.915 1.00 91.25 197 GLN A N 1
ATOM 1574 C CA . GLN A 1 197 ? 6.301 -7.572 0.405 1.00 91.25 197 GLN A CA 1
ATOM 1575 C C . GLN A 1 197 ? 5.480 -8.128 1.562 1.00 91.25 197 GLN A C 1
ATOM 1577 O O . GLN A 1 197 ? 6.024 -8.761 2.476 1.00 91.25 197 GLN A O 1
ATOM 1582 N N . ILE A 1 198 ? 4.185 -7.845 1.483 1.00 89.31 198 ILE A N 1
ATOM 1583 C CA . ILE A 1 198 ? 3.120 -8.425 2.287 1.00 89.31 198 ILE A CA 1
ATOM 1584 C C . ILE A 1 198 ? 2.104 -8.967 1.288 1.00 89.31 198 ILE A C 1
ATOM 1586 O O . ILE A 1 198 ? 1.728 -8.266 0.344 1.00 89.31 198 ILE A O 1
ATOM 1590 N N . ASP A 1 199 ? 1.659 -10.197 1.491 1.00 87.88 199 ASP A N 1
ATOM 1591 C CA . ASP A 1 199 ? 0.635 -10.837 0.67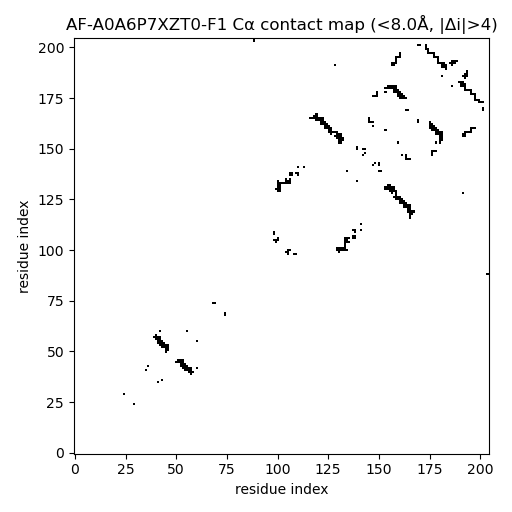9 1.00 87.88 199 ASP A CA 1
ATOM 1592 C C . ASP A 1 199 ? -0.376 -11.575 1.559 1.00 87.88 199 ASP A C 1
ATOM 1594 O O . ASP A 1 199 ? -0.116 -11.919 2.713 1.00 87.88 199 ASP A O 1
ATOM 1598 N N . GLY A 1 200 ? -1.581 -11.770 1.028 1.00 86.38 200 GLY A N 1
ATOM 1599 C CA . GLY A 1 200 ? -2.622 -12.496 1.734 1.00 86.38 200 GLY A CA 1
ATOM 1600 C C . GLY A 1 200 ? -4.010 -12.311 1.139 1.00 86.38 200 GLY A C 1
ATOM 1601 O O . GLY A 1 200 ? -4.209 -11.617 0.141 1.00 86.38 200 GLY A O 1
ATOM 1602 N N . CYS A 1 201 ? -4.985 -12.955 1.777 1.00 85.75 201 CYS A N 1
ATOM 1603 C CA . CYS A 1 201 ? -6.373 -12.986 1.331 1.00 85.75 201 CYS A CA 1
ATOM 1604 C C . CYS A 1 201 ? -7.274 -12.292 2.352 1.00 85.75 201 CYS A C 1
ATOM 1606 O O . CYS A 1 201 ? -7.313 -12.679 3.520 1.00 85.75 201 CYS A O 1
ATOM 1608 N N . ILE A 1 202 ? -8.050 -11.310 1.895 1.00 83.94 202 ILE A N 1
ATOM 1609 C CA . ILE A 1 202 ? -9.082 -10.658 2.704 1.00 83.94 202 ILE A CA 1
ATOM 1610 C C . ILE A 1 202 ? -10.431 -11.285 2.326 1.00 83.94 202 ILE A C 1
ATOM 1612 O O . ILE A 1 202 ? -10.822 -11.201 1.157 1.00 83.94 202 ILE A O 1
ATOM 1616 N N . PRO A 1 203 ? -11.146 -11.929 3.268 1.00 80.12 203 PRO A N 1
ATOM 1617 C CA . PRO A 1 203 ? -12.490 -12.427 3.015 1.00 80.12 203 PRO A CA 1
ATOM 1618 C C . PRO A 1 203 ? -13.407 -11.292 2.563 1.00 80.12 203 PRO A C 1
ATOM 1620 O O . PRO A 1 203 ? -13.366 -10.190 3.113 1.00 80.12 203 PRO A O 1
ATOM 1623 N N . LYS A 1 204 ? -14.241 -11.563 1.558 1.00 73.06 204 LYS A N 1
ATOM 1624 C CA . LYS A 1 204 ? -15.281 -10.614 1.159 1.00 73.06 204 LYS A CA 1
ATOM 1625 C C . LYS A 1 204 ? -16.328 -10.509 2.284 1.00 73.06 204 LYS A C 1
ATOM 1627 O O . LYS A 1 204 ? -16.563 -11.527 2.941 1.00 73.06 204 LYS A O 1
ATOM 1632 N N . PRO A 1 205 ? -16.905 -9.316 2.518 1.00 58.81 205 PRO A N 1
ATOM 1633 C CA . PRO A 1 205 ? -18.026 -9.157 3.440 1.00 58.81 205 PRO A CA 1
ATOM 1634 C C . PRO A 1 205 ? -19.231 -10.019 3.050 1.00 58.81 205 PRO A C 1
ATOM 1636 O O . PRO A 1 205 ? -19.377 -10.323 1.841 1.00 58.81 205 PRO A O 1
#

Sequence (205 aa):
MAYQRLVLADIAKIEDRCTDGGSNISNIQRQGIQQLADDQRIIIQRADKGESTVVMDRDKYMQEAYSQLGQVQYYKLIDHDPTMRLQDGTGKVIQTKCFDTYEKEVSGEVVKFLKETPEKAIILIVTHDEAATKLQEEAKKALEEFGSKEIRNLRFRSSWAFLALKGGQLPSNLEREKINHSDDSRNPYSGWPAEIQIDGCIPKP

Organism: NCBI:txid1415580

Foldseek 3Di:
DVVVVVVVVVVVVVVVVPPDDDPPADPVRVVVVVVLVPDPQWDWDQDPDDRDIDIDGPVVVVVVVCVVCVPCVPDDDDPDDCVVVCVVQVLDDPDDDDDPQPPDQCLVVLLVCLVPDDAQHKDKDWDDQFDQNRNDPSNLVSVVVQPDPCSVVGDGQKTKIAMGHHPDDWDPPFDGIDIDDFDCVQDPDRRHRDHDDGDDDTDGD

pLDDT: mean 85.42, std 14.1, range [38.69, 98.62]

Radius of gyration: 22.77 Å; Cα contacts (8 Å, |Δi|>4): 226; chains: 1; bounding box: 51×50×56 Å

Secondary structure (DSSP, 8-state):
-HHHHHHHHHHHHHHTTSSSS--SS-HHHHHHHHHHHH-TTEEEEE-SSSS-EEEEEHHHHHHHHHHHHT-TTT----SS-THHHHGGG-----------TTTS--HHHHHHHHHHSPTT-EEEEE--S--STT--HHHHHHHHHTT-SSGGG--TT-EEEEEEETTS---TTS--EEEE---TTT-SBTTBPPP------PPP-

Mean predicted aligned error: 13.76 Å

InterPro domains:
  IPR039220 FAM3 family [PTHR14592] (90-204)
  IPR039477 ILEI/PANDER domain [PF15711] (88-168)